Protein AF-A0A9D6G8I3-F1 (afdb_monomer)

Sequence (363 aa):
MGYSLFQSSTLGMMSQAHALNTIGSNIANVSTGGFKRTETRFETVLSNTIRTGAGADAAISYASPESAFGGVRPKDYQIIDQQGIVTATTRDLDLAIVGDGFFQVSPDLQVSGQIFYTRDGSFEINVAGATTTGTDSSGNTFTIQEGYLADKNGFFLLGDAADVNGQFTSTTAAPMRVDQFAFANQFQATTSASVGFNLSSLKQFGNAGDTFALKIVDSNGKQRTVSFTLTKALTANQWRMQVSGDNLTTSSITPGAAFSLSTGTGTGRILVLDPATRKISINNENLQTAPVPGVFQGLKAGDPITITGSAGNDGTYTISAISADFSSITVNAATPLPGGAETITTTATVSSSQSIANPLIFS

pLDDT: mean 71.69, std 17.61, range [24.89, 96.06]

Radius of gyration: 46.01 Å; Cα contacts (8 Å, |Δi|>4): 587; chains: 1; bounding box: 80×46×148 Å

Mean predicted aligned error: 19.08 Å

Solvent-accessible surface area (backbone atoms only — not comparable to full-atom values): 22654 Å² total; per-residue (Å²): 139,69,75,66,67,56,50,36,54,50,33,45,53,53,33,50,53,50,43,51,49,43,51,51,53,44,63,76,38,69,84,46,71,56,64,58,53,58,46,68,43,78,44,79,38,78,34,89,62,81,76,79,76,86,80,75,76,99,80,76,94,79,78,72,84,68,66,45,76,60,29,49,42,65,46,79,43,72,47,77,85,70,82,79,88,86,77,90,75,94,54,91,55,58,52,81,84,89,76,90,82,67,48,44,27,22,80,50,84,79,68,83,70,74,78,43,76,38,58,53,31,62,43,43,78,40,80,56,82,65,76,44,76,44,64,48,98,86,71,50,75,45,83,38,72,38,21,26,37,17,38,90,85,63,28,26,33,44,36,59,65,59,45,100,84,69,44,73,77,60,89,68,68,40,62,38,65,60,42,101,57,65,67,60,88,71,44,66,46,64,85,78,86,87,85,88,83,91,77,71,84,84,66,52,64,86,51,82,55,53,75,46,78,44,80,43,37,35,66,83,54,50,78,42,56,41,35,40,35,41,29,52,38,92,54,86,100,40,70,46,78,45,78,48,54,84,85,72,87,77,83,79,80,77,66,90,74,85,62,57,82,65,82,61,92,78,89,55,67,30,44,37,39,38,53,90,76,37,33,42,31,42,26,42,67,94,42,92,83,52,56,41,67,51,75,52,66,92,69,53,64,70,41,48,39,35,36,42,66,54,97,47,55,58,46,77,42,37,27,60,40,66,45,97,58,21,24,34,39,26,51,44,85,94,58,74,64,74,47,53,76,43,76,51,80,74,62,71,50,80,49,55,87,64,85,61,96,63,80,86,83,72,81

Foldseek 3Di:
DPPQVVQQVVLVVVQVVVQVVLVVVCVVCVVPFQDWRKGKDKDWDWDQPPPPPPDDDDDDPDDDRPGPGNHIDIDIDTDNQDDDDDDDDPDPQADADDGDDWWWWALDQVSPDDIDTTRGRPKDWDQDDDFDWFADPVRDIDTDGWTFIADPVRTFTWDADADPVRHRPDPDTGGHTDDPCPCGLVDDWDPDDDDDDDDDLPDDAPDFWDKDWDWTAHSRRDIWIKIWTWGADPDRPDIDIDIDIPPPPDDDPDDPDAQAPDLPPDWDWKWKQAQVQQKTFIHTPVDPPDGDFPPQPPDAQQWWKAKPDFPQQGDIFGFHHADPRNRITHTDDPDGSGPHIDIDRRDMDMDTPDPPVDDPDHD

Secondary structure (DSSP, 8-state):
--HHHHHHHHHHHHHHHHHHHHHHHHHHTTTSTT---EEEEEEEEEE-------S--S---------EEEEEEEEEEE--S--------S-TTB----SS--EEEESSTT--S--EEE---BEEEEEEEEEEEEE-TTS-EEEEEEEEEEETTSPEEEEPPP-TTS-----S-EE-B-STTTTTT---------------TT--TTSPPEEEEEEEE-TTS-EEEEEEEEEE-SSTT-EEEEEEETT-S------SS------SSSS-EEEEEETTTTEEEEEETTEEEEEPTTTTTT--TT-EEEEES-SS--EEEEEEEE-TTSSEEEE-TTS--TT-SEEE-S--EEEESS--SS-----

Nearest PDB structures (foldseek):
  5jxl-assembly1_A-1  TM=7.564E-01  e=1.225E-04  Campylobacter jejuni subsp. jejuni 81116
  3u0k-assembly1_A  TM=4.837E-01  e=3.347E+00  Entacmaea quadricolor
  8ia0-assembly1_LA  TM=1.973E-01  e=7.719E-01  Thermochaetoides thermophila DSM 1495
  1pfs-assembly1_B  TM=3.108E-01  e=2.575E+00  Pseudomonas phage Pf3

Structure (mmCIF, N/CA/C/O backbone):
data_AF-A0A9D6G8I3-F1
#
_entry.id   AF-A0A9D6G8I3-F1
#
loop_
_atom_site.group_PDB
_atom_site.id
_atom_site.type_symbol
_atom_site.label_atom_id
_atom_site.label_alt_id
_atom_site.label_comp_id
_atom_site.label_asym_id
_atom_site.label_entity_id
_atom_site.label_seq_id
_atom_site.pdbx_PDB_ins_code
_atom_site.Cartn_x
_atom_site.Cartn_y
_atom_site.Cartn_z
_atom_site.occupancy
_atom_site.B_iso_or_equiv
_atom_site.auth_seq_id
_atom_site.auth_comp_id
_atom_site.auth_asym_id
_atom_site.auth_atom_id
_atom_site.pdbx_PDB_model_num
ATOM 1 N N . MET A 1 1 ? 24.627 16.197 -66.642 1.00 49.00 1 MET A N 1
ATOM 2 C CA . MET A 1 1 ? 23.931 14.911 -66.410 1.00 49.00 1 MET A CA 1
ATOM 3 C C . MET A 1 1 ? 24.788 13.846 -65.691 1.00 49.00 1 MET A C 1
ATOM 5 O O . MET A 1 1 ? 24.415 12.687 -65.727 1.00 49.00 1 MET A O 1
ATOM 9 N N . GLY A 1 2 ? 25.905 14.181 -65.014 1.00 52.44 2 GLY A N 1
ATOM 10 C CA . GLY A 1 2 ? 26.774 13.173 -64.359 1.00 52.44 2 GLY A CA 1
ATOM 11 C C . GLY A 1 2 ? 26.656 13.070 -62.829 1.00 52.44 2 GLY A C 1
ATOM 12 O O . GLY A 1 2 ? 26.854 12.000 -62.269 1.00 52.44 2 GLY A O 1
ATOM 13 N N . TYR A 1 3 ? 26.288 14.157 -62.142 1.00 54.31 3 TYR A N 1
ATOM 14 C CA . TYR A 1 3 ? 26.310 14.215 -60.670 1.00 54.31 3 TYR A CA 1
ATOM 15 C C . TYR A 1 3 ? 25.145 13.480 -59.976 1.00 54.31 3 TYR A C 1
ATOM 17 O O . TYR A 1 3 ? 25.270 13.098 -58.819 1.00 54.31 3 TYR A O 1
ATOM 25 N N . SER A 1 4 ? 24.037 13.227 -60.681 1.00 58.38 4 SER A N 1
ATOM 26 C CA . SER A 1 4 ? 22.846 12.567 -60.117 1.00 58.38 4 SER A CA 1
ATOM 27 C C . SER A 1 4 ? 22.970 11.034 -60.027 1.00 58.38 4 SER A C 1
ATOM 29 O O . SER A 1 4 ? 22.401 10.437 -59.116 1.00 58.38 4 SER A O 1
ATOM 31 N N . LEU A 1 5 ? 23.755 10.386 -60.902 1.00 65.31 5 LEU A N 1
ATOM 32 C CA . LEU A 1 5 ? 23.894 8.917 -60.931 1.00 65.31 5 LEU A CA 1
ATOM 33 C C . LEU A 1 5 ? 24.673 8.376 -59.722 1.00 65.31 5 LEU A C 1
ATOM 35 O O . LEU A 1 5 ? 24.306 7.357 -59.133 1.00 65.31 5 LEU A O 1
ATOM 39 N N . PHE A 1 6 ? 25.728 9.085 -59.312 1.00 76.38 6 PHE A N 1
ATOM 40 C CA . PHE A 1 6 ? 26.506 8.706 -58.132 1.00 76.38 6 PHE A CA 1
ATOM 41 C C . PHE A 1 6 ? 25.742 8.966 -56.833 1.00 76.38 6 PHE A C 1
ATOM 43 O O . PHE A 1 6 ? 25.895 8.197 -55.891 1.00 76.38 6 PHE A O 1
ATOM 50 N N . GLN A 1 7 ? 24.871 9.980 -56.800 1.00 76.19 7 GLN A N 1
ATOM 51 C CA . GLN A 1 7 ? 24.093 10.344 -55.616 1.00 76.19 7 GLN A CA 1
ATOM 52 C C . GLN A 1 7 ? 23.157 9.217 -55.156 1.00 76.19 7 GLN A C 1
ATOM 54 O O . GLN A 1 7 ? 23.080 8.928 -53.968 1.00 76.19 7 GLN A O 1
ATOM 59 N N . SER A 1 8 ? 22.479 8.531 -56.079 1.00 78.19 8 SER A N 1
ATOM 60 C CA . SER A 1 8 ? 21.608 7.408 -55.701 1.00 78.19 8 SER A CA 1
ATOM 61 C C . SER A 1 8 ? 22.405 6.228 -55.134 1.00 78.19 8 SER A C 1
ATOM 63 O O . SER A 1 8 ? 21.970 5.586 -54.178 1.00 78.19 8 SER A O 1
ATOM 65 N N . SER A 1 9 ? 23.583 5.950 -55.701 1.00 83.19 9 SER A N 1
ATOM 66 C CA . SER A 1 9 ? 24.446 4.848 -55.256 1.00 83.19 9 SER A CA 1
ATOM 67 C C . SER A 1 9 ? 25.080 5.135 -53.891 1.00 83.19 9 SER A C 1
ATOM 69 O O . SER A 1 9 ? 25.133 4.249 -53.037 1.00 83.19 9 SER A O 1
ATOM 71 N N . THR A 1 10 ? 25.515 6.377 -53.648 1.00 85.31 10 THR A N 1
ATOM 72 C CA . THR A 1 10 ? 26.057 6.791 -52.345 1.00 85.31 10 THR A CA 1
ATOM 73 C C . THR A 1 10 ? 24.979 6.797 -51.265 1.00 85.31 10 THR A C 1
ATOM 75 O O . THR A 1 10 ? 25.220 6.262 -50.186 1.00 85.31 10 THR A O 1
ATOM 78 N N . LEU A 1 11 ? 23.771 7.299 -51.554 1.00 85.19 11 LEU A N 1
ATOM 79 C CA . LEU A 1 11 ? 22.632 7.227 -50.628 1.00 85.19 11 LEU A CA 1
ATOM 80 C C . LEU A 1 11 ? 22.258 5.776 -50.293 1.00 85.19 11 LEU A C 1
ATOM 82 O O . LEU A 1 11 ? 22.016 5.461 -49.129 1.00 85.19 11 LEU A O 1
ATOM 86 N N . GLY A 1 12 ? 22.294 4.875 -51.281 1.00 87.50 12 GLY A N 1
ATOM 87 C CA . GLY A 1 12 ? 22.128 3.435 -51.071 1.00 87.50 12 GLY A CA 1
ATOM 88 C C . GLY A 1 12 ? 23.151 2.866 -50.088 1.00 87.50 12 GLY A C 1
ATOM 89 O O . GLY A 1 12 ? 22.770 2.261 -49.087 1.00 87.50 12 GLY A O 1
ATOM 90 N N . MET A 1 13 ? 24.441 3.124 -50.314 1.00 90.81 13 MET A N 1
ATOM 91 C CA . MET A 1 13 ? 25.515 2.671 -49.424 1.00 90.81 13 MET A CA 1
ATOM 92 C C . MET A 1 13 ? 25.371 3.231 -48.001 1.00 90.81 13 MET A C 1
ATOM 94 O O . MET A 1 13 ? 25.459 2.476 -47.035 1.00 90.81 13 MET A O 1
ATOM 98 N N . MET A 1 14 ? 25.099 4.532 -47.861 1.00 89.38 14 MET A N 1
ATOM 99 C CA . MET A 1 14 ? 24.905 5.169 -46.553 1.00 89.38 14 MET A CA 1
ATOM 100 C C . MET A 1 14 ? 23.690 4.593 -45.818 1.00 89.38 14 MET A C 1
ATOM 102 O O . MET A 1 14 ? 23.754 4.360 -44.613 1.00 89.38 14 MET A O 1
ATOM 106 N N . SER A 1 15 ? 22.603 4.302 -46.539 1.00 90.25 15 SER A N 1
ATOM 107 C CA . SER A 1 15 ? 21.413 3.679 -45.957 1.00 90.25 15 SER A CA 1
ATOM 108 C C . SER A 1 15 ? 21.685 2.257 -45.449 1.00 90.25 15 SER A C 1
ATOM 110 O O . SER A 1 15 ? 21.216 1.891 -44.373 1.00 90.25 15 SER A O 1
ATOM 112 N N . GLN A 1 16 ? 22.504 1.478 -46.162 1.00 92.94 16 GLN A N 1
ATOM 113 C CA . GLN A 1 16 ? 22.909 0.140 -45.725 1.00 92.94 16 GLN A CA 1
ATOM 114 C C . GLN A 1 16 ? 23.851 0.194 -44.519 1.00 92.94 16 GLN A C 1
ATOM 116 O O . GLN A 1 16 ? 23.673 -0.566 -43.571 1.00 92.94 16 GLN A O 1
ATOM 121 N N . ALA A 1 17 ? 24.805 1.130 -44.503 1.00 93.69 17 ALA A N 1
ATOM 122 C CA . ALA A 1 17 ? 25.661 1.356 -43.339 1.00 93.69 17 ALA A CA 1
ATOM 123 C C . ALA A 1 17 ? 24.839 1.730 -42.092 1.00 93.69 17 ALA A C 1
ATOM 125 O O . ALA A 1 17 ? 25.108 1.232 -41.000 1.00 93.69 17 ALA A O 1
ATOM 126 N N . HIS A 1 18 ? 23.792 2.543 -42.264 1.00 93.31 18 HIS A N 1
ATOM 127 C CA . HIS A 1 18 ? 22.853 2.874 -41.195 1.00 93.31 18 HIS A CA 1
ATOM 128 C C . HIS A 1 18 ? 22.111 1.635 -40.677 1.00 93.31 18 HIS A C 1
ATOM 130 O O . HIS A 1 18 ? 22.065 1.407 -39.472 1.00 93.31 18 HIS A O 1
ATOM 136 N N . ALA A 1 19 ? 21.577 0.799 -41.571 1.00 93.94 19 ALA A N 1
ATOM 137 C CA . ALA A 1 19 ? 20.900 -0.434 -41.175 1.00 93.94 19 ALA A CA 1
ATOM 138 C C . ALA A 1 19 ? 21.838 -1.405 -40.432 1.00 93.94 19 ALA A C 1
ATOM 140 O O . ALA A 1 19 ? 21.438 -2.004 -39.434 1.00 93.94 19 ALA A O 1
ATOM 141 N N . LEU A 1 20 ? 23.101 -1.520 -40.862 1.00 95.56 20 LEU A N 1
ATOM 142 C CA . LEU A 1 20 ? 24.119 -2.301 -40.151 1.00 95.56 20 LEU A CA 1
ATOM 143 C C . LEU A 1 20 ? 24.401 -1.745 -38.752 1.00 95.56 20 LEU A C 1
ATOM 145 O O . LEU A 1 20 ? 24.531 -2.524 -37.810 1.00 95.56 20 LEU A O 1
ATOM 149 N N . ASN A 1 21 ? 24.445 -0.420 -38.592 1.00 94.69 21 ASN A N 1
ATOM 150 C CA . ASN A 1 21 ? 24.591 0.207 -37.280 1.00 94.69 21 ASN A CA 1
ATOM 151 C C . ASN A 1 21 ? 23.401 -0.117 -36.360 1.00 94.69 21 ASN A C 1
ATOM 153 O O . ASN A 1 21 ? 23.597 -0.490 -35.205 1.00 94.69 21 ASN A O 1
ATOM 157 N N . THR A 1 22 ? 22.172 -0.069 -36.882 1.00 93.88 22 THR A N 1
ATOM 158 C CA . THR A 1 22 ? 20.965 -0.454 -36.135 1.00 93.88 22 THR A CA 1
ATOM 159 C C . THR A 1 22 ? 21.003 -1.925 -35.715 1.00 93.88 22 THR A C 1
ATOM 161 O O . THR A 1 22 ? 20.691 -2.255 -34.571 1.00 93.88 22 THR A O 1
ATOM 164 N N . ILE A 1 23 ? 21.447 -2.827 -36.598 1.00 94.38 23 ILE A N 1
ATOM 165 C CA . ILE A 1 23 ? 21.656 -4.244 -36.261 1.00 94.38 23 ILE A CA 1
ATOM 166 C C . ILE A 1 23 ? 22.716 -4.387 -35.161 1.00 94.38 23 ILE A C 1
ATOM 168 O O . ILE A 1 23 ? 22.478 -5.095 -34.184 1.00 94.38 23 ILE A O 1
ATOM 172 N N . GLY A 1 24 ? 23.846 -3.687 -35.281 1.00 96.06 24 GLY A N 1
ATOM 173 C CA . GLY A 1 24 ? 24.900 -3.675 -34.266 1.00 96.06 24 GLY A CA 1
ATOM 174 C C . GLY A 1 24 ? 24.393 -3.203 -32.902 1.00 96.06 24 GLY A C 1
ATOM 175 O O . GLY A 1 24 ? 24.660 -3.850 -31.893 1.00 96.06 24 GLY A O 1
ATOM 176 N N . SER A 1 25 ? 23.586 -2.139 -32.875 1.00 95.12 25 SER A N 1
ATOM 177 C CA . SER A 1 25 ? 22.955 -1.622 -31.655 1.00 95.12 25 SER A CA 1
ATOM 178 C C . SER A 1 25 ? 21.996 -2.634 -31.017 1.00 95.12 25 SER A C 1
ATOM 180 O O . SER A 1 25 ? 22.032 -2.833 -29.802 1.00 95.12 25 SER A O 1
ATOM 182 N N . ASN A 1 26 ? 21.190 -3.336 -31.821 1.00 94.25 26 ASN A N 1
ATOM 183 C CA . ASN A 1 26 ? 20.303 -4.388 -31.320 1.00 94.25 26 ASN A CA 1
ATOM 184 C C . ASN A 1 26 ? 21.081 -5.569 -30.722 1.00 94.25 26 ASN A C 1
ATOM 186 O O . ASN A 1 26 ? 20.692 -6.089 -29.681 1.00 94.25 26 ASN A O 1
ATOM 190 N N . ILE A 1 27 ? 22.174 -5.990 -31.368 1.00 94.69 27 ILE A N 1
ATOM 191 C CA . ILE A 1 27 ? 23.022 -7.085 -30.873 1.00 94.69 27 ILE A CA 1
ATOM 192 C C . ILE A 1 27 ? 23.705 -6.676 -29.565 1.00 94.69 27 ILE A C 1
ATOM 194 O O . ILE A 1 27 ? 23.723 -7.459 -28.620 1.00 94.69 27 ILE A O 1
ATOM 198 N N . ALA A 1 28 ? 24.218 -5.447 -29.483 1.00 95.69 28 ALA A N 1
ATOM 199 C CA . ALA A 1 28 ? 24.872 -4.938 -28.279 1.00 95.69 28 ALA A CA 1
ATOM 200 C C . ALA A 1 28 ? 23.927 -4.870 -27.065 1.00 95.69 28 ALA A C 1
ATOM 202 O O . ALA A 1 28 ? 24.381 -5.023 -25.936 1.00 95.69 28 ALA A O 1
ATOM 203 N N . ASN A 1 29 ? 22.623 -4.675 -27.291 1.00 91.88 29 ASN A N 1
ATOM 204 C CA . ASN A 1 29 ? 21.611 -4.548 -26.238 1.00 91.88 29 ASN A CA 1
ATOM 205 C C . ASN A 1 29 ? 20.730 -5.795 -26.066 1.00 91.88 29 ASN A C 1
ATOM 207 O O . ASN A 1 29 ? 19.702 -5.730 -25.397 1.00 91.88 29 ASN A O 1
ATOM 211 N N . VAL A 1 30 ? 21.117 -6.941 -26.638 1.00 91.25 30 VAL A N 1
ATOM 212 C CA . VAL A 1 30 ? 20.320 -8.180 -26.577 1.00 91.25 30 VAL A CA 1
ATOM 213 C C . VAL A 1 30 ? 20.095 -8.682 -25.145 1.00 91.25 30 VAL A C 1
ATOM 215 O O . VAL A 1 30 ? 19.082 -9.318 -24.868 1.00 91.25 30 VAL A O 1
ATOM 218 N N . SER A 1 31 ? 21.025 -8.390 -24.232 1.00 88.81 31 SER A N 1
ATOM 219 C CA . SER A 1 31 ? 20.950 -8.757 -22.814 1.00 88.81 31 SER A CA 1
ATOM 220 C C . SER A 1 31 ? 20.441 -7.628 -21.914 1.00 88.81 31 SER A C 1
ATOM 222 O O . SER A 1 31 ? 20.351 -7.819 -20.704 1.00 88.81 31 SER A O 1
ATOM 224 N N . THR A 1 32 ? 20.150 -6.447 -22.464 1.00 89.69 32 THR A N 1
ATOM 225 C CA . THR A 1 32 ? 19.682 -5.299 -21.680 1.00 89.69 32 THR A CA 1
ATOM 226 C C . THR A 1 32 ? 18.201 -5.473 -21.356 1.00 89.69 32 THR A C 1
ATOM 228 O O . THR A 1 32 ? 17.361 -5.540 -22.257 1.00 89.69 32 THR A O 1
ATOM 231 N N . GLY A 1 33 ? 17.873 -5.52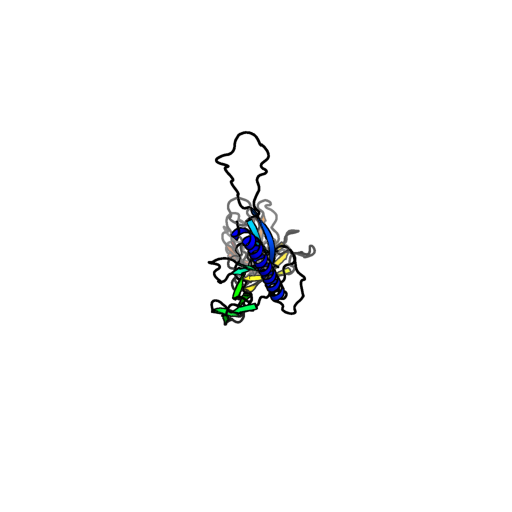5 -20.063 1.00 88.94 33 GLY A N 1
ATOM 232 C CA . GLY A 1 33 ? 16.496 -5.599 -19.578 1.00 88.94 33 GLY A CA 1
ATOM 233 C C . GLY A 1 33 ? 15.635 -4.465 -20.137 1.00 88.94 33 GLY A C 1
ATOM 234 O O . GLY A 1 33 ? 16.059 -3.315 -20.209 1.00 88.94 33 GLY A O 1
ATOM 235 N N . GLY A 1 34 ? 14.430 -4.795 -20.605 1.00 88.94 34 GLY A N 1
ATOM 236 C CA . GLY A 1 34 ? 13.488 -3.802 -21.127 1.00 88.94 34 GLY A CA 1
ATOM 237 C C . GLY A 1 34 ? 13.853 -3.170 -22.480 1.00 88.94 34 GLY A C 1
ATOM 238 O O . GLY A 1 34 ? 13.102 -2.309 -22.943 1.00 88.94 34 GLY A O 1
ATOM 239 N N . PHE A 1 35 ? 14.942 -3.585 -23.144 1.00 92.19 35 PHE A N 1
ATOM 240 C CA . PHE A 1 35 ? 15.312 -3.053 -24.459 1.00 92.19 35 PHE A CA 1
ATOM 241 C C . PHE A 1 35 ? 14.264 -3.390 -25.530 1.00 92.19 35 PHE A C 1
ATOM 243 O O . PHE A 1 35 ? 13.763 -4.513 -25.619 1.00 92.19 35 PHE A O 1
ATOM 250 N N . LYS A 1 36 ? 13.947 -2.404 -26.376 1.00 92.69 36 LYS A N 1
ATOM 251 C CA . LYS A 1 36 ? 13.018 -2.543 -27.501 1.00 92.69 36 LYS A CA 1
ATOM 252 C C . LYS A 1 36 ? 13.788 -2.451 -28.811 1.00 92.69 36 LYS A C 1
ATOM 254 O O . LYS A 1 36 ? 14.483 -1.470 -29.061 1.00 92.69 36 LYS A O 1
ATOM 259 N N . ARG A 1 37 ? 13.673 -3.501 -29.630 1.00 92.50 37 ARG A N 1
ATOM 260 C CA . ARG A 1 37 ? 14.411 -3.638 -30.890 1.00 92.50 37 ARG A CA 1
ATOM 261 C C . ARG A 1 37 ? 14.044 -2.509 -31.851 1.00 92.50 37 ARG A C 1
ATOM 263 O O . ARG A 1 37 ? 12.864 -2.230 -32.063 1.00 92.50 37 ARG A O 1
ATOM 270 N N . THR A 1 38 ? 15.056 -1.944 -32.498 1.00 94.50 38 THR A N 1
ATOM 271 C CA . THR A 1 38 ? 14.881 -0.980 -33.586 1.00 94.50 38 THR A CA 1
ATOM 272 C C . THR A 1 38 ? 15.016 -1.682 -34.936 1.00 94.50 38 THR A C 1
ATOM 274 O O . THR A 1 38 ? 15.932 -2.475 -35.154 1.00 94.50 38 THR A O 1
ATOM 277 N N . GLU A 1 39 ? 14.115 -1.400 -35.867 1.00 93.38 39 GLU A N 1
ATOM 278 C CA . GLU A 1 39 ? 14.164 -1.864 -37.251 1.00 93.38 39 GLU A CA 1
ATOM 279 C C . GLU A 1 39 ? 14.330 -0.664 -38.189 1.00 93.38 39 GLU A C 1
ATOM 281 O O . GLU A 1 39 ? 13.539 0.278 -38.149 1.00 93.38 39 GLU A O 1
ATOM 286 N N . THR A 1 40 ? 15.338 -0.703 -39.061 1.00 93.12 40 THR A N 1
ATOM 287 C CA . THR A 1 40 ? 15.489 0.291 -40.129 1.00 93.12 40 THR A CA 1
ATOM 288 C C . THR A 1 40 ? 14.673 -0.140 -41.343 1.00 93.12 40 THR A C 1
ATOM 290 O O . THR A 1 40 ? 14.888 -1.217 -41.898 1.00 93.12 40 THR A O 1
ATOM 293 N N . ARG A 1 41 ? 13.761 0.723 -41.786 1.00 92.94 41 ARG A N 1
ATOM 294 C CA . ARG A 1 41 ? 13.005 0.588 -43.034 1.00 92.94 41 ARG A CA 1
ATOM 295 C C . ARG A 1 41 ? 13.493 1.612 -44.044 1.00 92.94 41 ARG A C 1
ATOM 297 O O . ARG A 1 41 ? 14.014 2.662 -43.680 1.00 92.94 41 ARG A O 1
ATOM 304 N N . PHE A 1 42 ? 13.318 1.311 -45.320 1.00 90.50 42 PHE A N 1
ATOM 305 C CA . PHE A 1 42 ? 13.784 2.170 -46.400 1.00 90.50 42 PHE A CA 1
ATOM 306 C C . PHE A 1 42 ? 12.599 2.836 -47.088 1.00 90.50 42 PHE A C 1
ATOM 308 O O . PHE A 1 42 ? 11.664 2.163 -47.515 1.00 90.50 42 PHE A O 1
ATOM 315 N N . GLU A 1 43 ? 12.653 4.158 -47.209 1.00 87.38 43 GLU A N 1
ATOM 316 C CA . GLU A 1 43 ? 11.686 4.951 -47.964 1.00 87.38 43 GLU A CA 1
ATOM 317 C C . GLU A 1 43 ? 12.346 5.473 -49.247 1.00 87.38 43 GLU A C 1
ATOM 319 O O . GLU A 1 43 ? 13.494 5.930 -49.239 1.00 87.38 43 GLU A O 1
ATOM 324 N N . THR A 1 44 ? 11.625 5.418 -50.366 1.00 83.81 44 THR A N 1
ATOM 325 C CA . THR A 1 44 ? 12.074 6.017 -51.628 1.00 83.81 44 THR A CA 1
ATOM 326 C C . THR A 1 44 ? 11.826 7.520 -51.602 1.00 83.81 44 THR A C 1
ATOM 328 O O . THR A 1 44 ? 10.730 7.975 -51.278 1.00 83.81 44 THR A O 1
ATOM 331 N N . VAL A 1 45 ? 12.832 8.303 -51.983 1.00 79.38 45 VAL A N 1
ATOM 332 C CA . VAL A 1 45 ? 12.691 9.750 -52.160 1.00 79.38 45 VAL A CA 1
ATOM 333 C C . VAL A 1 45 ? 12.319 10.016 -53.616 1.00 79.38 45 VAL A C 1
ATOM 335 O O . VAL A 1 45 ? 13.037 9.606 -54.525 1.00 79.38 45 VAL A O 1
ATOM 338 N N . LEU A 1 46 ? 11.200 10.699 -53.857 1.00 72.88 46 LEU A N 1
ATOM 339 C CA . LEU A 1 46 ? 10.802 11.136 -55.197 1.00 72.88 46 LEU A CA 1
ATOM 340 C C . LEU A 1 46 ? 11.362 12.538 -55.458 1.00 72.88 46 LEU A C 1
ATOM 342 O O . LEU A 1 46 ? 11.166 13.443 -54.649 1.00 72.88 46 LEU A O 1
ATOM 346 N N . SER A 1 47 ? 12.061 12.719 -56.580 1.00 60.66 47 SER A N 1
ATOM 347 C CA . SER A 1 47 ? 12.516 14.036 -57.023 1.00 60.66 47 SER A CA 1
ATOM 348 C C . SER A 1 47 ? 11.490 14.618 -57.990 1.00 60.66 47 SER A C 1
ATOM 350 O O . SER A 1 47 ? 11.206 14.030 -59.036 1.00 60.66 47 SER A O 1
ATOM 352 N N . ASN A 1 48 ? 10.911 15.771 -57.648 1.00 56.34 48 ASN A N 1
ATOM 353 C CA . ASN A 1 48 ? 9.919 16.428 -58.492 1.00 56.34 48 ASN A CA 1
ATOM 354 C C . ASN A 1 48 ? 10.606 17.009 -59.736 1.00 56.34 48 ASN A C 1
ATOM 356 O O . ASN A 1 48 ? 11.188 18.092 -59.700 1.00 56.34 48 ASN A O 1
ATOM 360 N N . THR A 1 49 ? 10.565 16.279 -60.844 1.00 53.84 49 THR A N 1
ATOM 361 C CA . THR A 1 49 ? 11.102 16.740 -62.125 1.00 53.84 49 THR A CA 1
ATOM 362 C C . THR A 1 49 ? 9.990 17.474 -62.873 1.00 53.84 49 THR A C 1
ATOM 364 O O . THR A 1 49 ? 9.300 16.915 -63.718 1.00 53.84 49 THR A O 1
ATOM 367 N N . ILE A 1 50 ? 9.788 18.758 -62.553 1.00 43.47 50 ILE A N 1
ATOM 368 C CA . ILE A 1 50 ? 8.958 19.643 -63.381 1.00 43.47 50 ILE A CA 1
ATOM 369 C C . ILE A 1 50 ? 9.759 19.957 -64.647 1.00 43.47 50 ILE A C 1
ATOM 371 O O . ILE A 1 50 ? 10.568 20.882 -64.674 1.00 43.47 50 ILE A O 1
ATOM 375 N N . ARG A 1 51 ? 9.536 19.198 -65.723 1.00 48.28 51 ARG A N 1
ATOM 376 C CA . ARG A 1 51 ? 9.772 19.720 -67.073 1.00 48.28 51 ARG A CA 1
ATOM 377 C C . ARG A 1 51 ? 8.549 20.544 -67.467 1.00 48.28 51 ARG A C 1
ATOM 379 O O . ARG A 1 51 ? 7.645 20.031 -68.117 1.00 48.28 51 ARG A O 1
ATOM 386 N N . THR A 1 52 ? 8.509 21.827 -67.117 1.00 44.66 52 THR A N 1
ATOM 387 C CA . THR A 1 52 ? 7.749 22.780 -67.933 1.00 44.66 52 THR A CA 1
ATOM 388 C C . THR A 1 52 ? 8.539 22.950 -69.224 1.00 44.66 52 THR A C 1
ATOM 390 O O . THR A 1 52 ? 9.537 23.664 -69.282 1.00 44.66 52 THR A O 1
ATOM 393 N N . GLY A 1 53 ? 8.155 22.195 -70.254 1.00 41.06 53 GLY A N 1
ATOM 394 C CA . GLY A 1 53 ? 8.697 22.358 -71.596 1.00 41.06 53 GLY A CA 1
ATOM 395 C C . GLY A 1 53 ? 8.333 23.738 -72.132 1.00 41.06 53 GLY A C 1
ATOM 396 O O . GLY A 1 53 ? 7.264 23.916 -72.704 1.00 41.06 53 GLY A O 1
ATOM 397 N N . ALA A 1 54 ? 9.209 24.723 -71.954 1.00 48.44 54 ALA A N 1
ATOM 398 C CA . ALA A 1 54 ? 9.163 25.937 -72.752 1.00 48.44 54 ALA A CA 1
ATOM 399 C C . ALA A 1 54 ? 9.774 25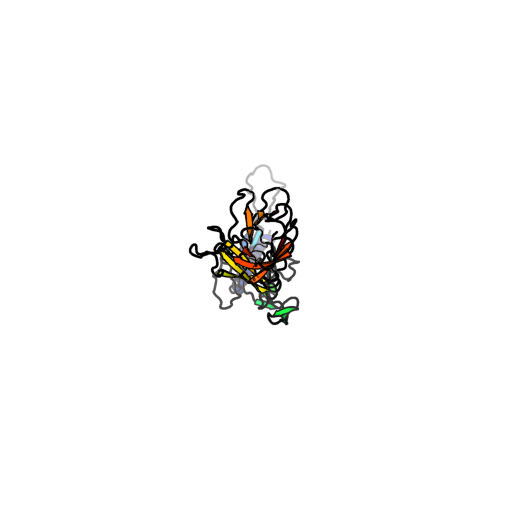.614 -74.123 1.00 48.44 54 ALA A C 1
ATOM 401 O O . ALA A 1 54 ? 10.988 25.675 -74.301 1.00 48.44 54 ALA A O 1
ATOM 402 N N . GLY A 1 55 ? 8.913 25.227 -75.067 1.00 53.34 55 GLY A N 1
ATOM 403 C CA . GLY A 1 55 ? 9.241 25.145 -76.489 1.00 53.34 55 GLY A CA 1
ATOM 404 C C . GLY A 1 55 ? 9.296 23.731 -77.058 1.00 53.34 55 GLY A C 1
ATOM 405 O O . GLY A 1 55 ? 10.377 23.209 -77.304 1.00 53.34 55 GLY A O 1
ATOM 406 N N . ALA A 1 56 ? 8.136 23.137 -77.331 1.00 41.59 56 ALA A N 1
ATOM 407 C CA . ALA A 1 56 ? 7.953 22.306 -78.517 1.00 41.59 56 ALA A CA 1
ATOM 408 C C . ALA A 1 56 ? 6.461 22.199 -78.844 1.00 41.59 56 ALA A C 1
ATOM 410 O O . ALA A 1 56 ? 5.615 22.096 -77.960 1.00 41.59 56 ALA A O 1
ATOM 411 N N . ASP A 1 57 ? 6.210 22.282 -80.137 1.00 43.25 57 ASP A N 1
ATOM 412 C CA . ASP A 1 57 ? 4.950 22.367 -80.852 1.00 43.25 57 ASP A CA 1
ATOM 413 C C . ASP A 1 57 ? 3.879 21.349 -80.425 1.00 43.25 57 ASP A C 1
ATOM 415 O O . ASP A 1 57 ? 4.163 20.235 -79.972 1.00 43.25 57 ASP A O 1
ATOM 419 N N . ALA A 1 58 ? 2.623 21.745 -80.608 1.00 48.41 58 ALA A N 1
ATOM 420 C CA . ALA A 1 58 ? 1.431 20.988 -80.264 1.00 48.41 58 ALA A CA 1
ATOM 421 C C . ALA A 1 58 ? 1.246 19.778 -81.194 1.00 48.41 58 ALA A C 1
ATOM 423 O O . ALA A 1 58 ? 0.424 19.823 -82.103 1.00 48.41 58 ALA A O 1
ATOM 424 N N . ALA A 1 59 ? 1.996 18.687 -80.994 1.00 47.75 59 ALA A N 1
ATOM 425 C CA . ALA A 1 59 ? 1.761 17.469 -81.775 1.00 47.75 59 ALA A CA 1
ATOM 426 C C . ALA A 1 59 ? 2.254 16.139 -81.186 1.00 47.75 59 ALA A C 1
ATOM 428 O O . ALA A 1 59 ? 2.245 15.171 -81.928 1.00 47.75 59 ALA A O 1
ATOM 429 N N . ILE A 1 60 ? 2.675 15.998 -79.921 1.00 41.56 60 ILE A N 1
ATOM 430 C CA . ILE A 1 60 ? 2.940 14.650 -79.361 1.00 41.56 60 ILE A CA 1
ATOM 431 C C . ILE A 1 60 ? 2.585 14.607 -77.868 1.00 41.56 60 ILE A C 1
ATOM 433 O O . ILE A 1 60 ? 3.407 14.839 -76.985 1.00 41.56 60 ILE A O 1
ATOM 437 N N . SER A 1 61 ? 1.316 14.310 -77.595 1.00 47.97 61 SER A N 1
ATOM 438 C CA . SER A 1 61 ? 0.836 13.855 -76.290 1.00 47.97 61 SER A CA 1
ATOM 439 C C . SER A 1 61 ? 1.351 12.437 -76.062 1.00 47.97 61 SER A C 1
ATOM 441 O O . SER A 1 61 ? 0.888 11.560 -76.769 1.00 47.97 61 SER A O 1
ATOM 443 N N . TYR A 1 62 ? 2.339 12.249 -75.177 1.00 43.47 62 TYR A N 1
ATOM 444 C CA . TYR A 1 62 ? 2.601 11.079 -74.306 1.00 43.47 62 TYR A CA 1
ATOM 445 C C . TYR A 1 62 ? 3.951 11.299 -73.594 1.00 43.47 62 TYR A C 1
ATOM 447 O O . TYR A 1 62 ? 4.914 10.566 -73.796 1.00 43.47 62 TYR A O 1
ATOM 455 N N . ALA A 1 63 ? 4.051 12.340 -72.767 1.00 42.56 63 ALA A N 1
ATOM 456 C CA . ALA A 1 63 ? 5.143 12.440 -71.804 1.00 42.56 63 ALA A CA 1
ATOM 457 C C . ALA A 1 63 ? 4.610 11.937 -70.461 1.00 42.56 63 ALA A C 1
ATOM 459 O O . ALA A 1 63 ? 3.948 12.672 -69.729 1.00 42.56 63 ALA A O 1
ATOM 460 N N . SER A 1 64 ? 4.844 10.657 -70.162 1.00 45.69 64 SER A N 1
ATOM 461 C CA . SER A 1 64 ? 4.735 10.144 -68.796 1.00 45.69 64 SER A CA 1
ATOM 462 C C . SER A 1 64 ? 5.514 11.086 -67.869 1.00 45.69 64 SER A C 1
ATOM 464 O O . SER A 1 64 ? 6.612 11.497 -68.253 1.00 45.69 64 SER A O 1
ATOM 466 N N . PRO A 1 65 ? 4.999 11.460 -66.683 1.00 45.16 65 PRO A N 1
ATOM 467 C CA . PRO A 1 65 ? 5.794 12.216 -65.728 1.00 45.16 65 PRO A CA 1
ATOM 468 C C . PRO A 1 65 ? 6.967 11.325 -65.322 1.00 45.16 65 PRO A C 1
ATOM 470 O O . PRO A 1 65 ? 6.815 10.387 -64.538 1.00 45.16 65 PRO A O 1
ATOM 473 N N . GLU A 1 66 ? 8.122 11.570 -65.933 1.00 47.84 66 GLU A N 1
ATOM 474 C CA . GLU A 1 66 ? 9.378 10.883 -65.673 1.00 47.84 66 GLU A CA 1
ATOM 475 C C . GLU A 1 66 ? 9.822 11.298 -64.268 1.00 47.84 66 GLU A C 1
ATOM 477 O O . GLU A 1 66 ? 10.581 12.240 -64.079 1.00 47.84 66 GLU A O 1
ATOM 482 N N . SER A 1 67 ? 9.227 10.665 -63.257 1.00 49.72 67 SER A N 1
ATOM 483 C CA . SER A 1 67 ? 9.530 10.913 -61.854 1.00 49.72 67 SER A CA 1
ATOM 484 C C . SER A 1 67 ? 10.928 10.373 -61.607 1.00 49.72 67 SER A C 1
ATOM 486 O O . SER A 1 67 ? 11.113 9.168 -61.443 1.00 49.72 67 SER 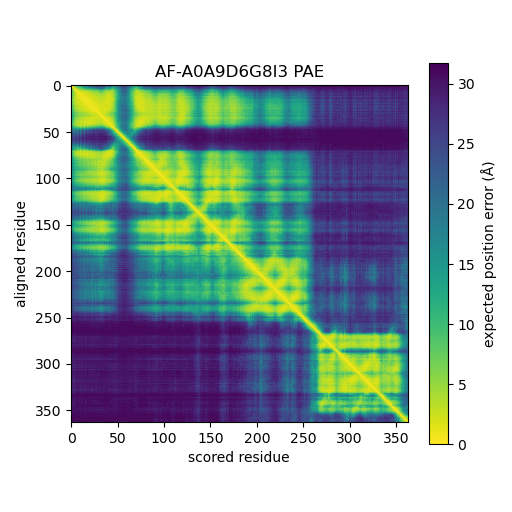A O 1
ATOM 488 N N . ALA A 1 68 ? 11.934 11.245 -61.633 1.00 54.88 68 ALA A N 1
ATOM 489 C CA . ALA A 1 68 ? 13.285 10.841 -61.286 1.00 54.88 68 ALA A CA 1
ATOM 490 C C . ALA A 1 68 ? 13.296 10.335 -59.831 1.00 54.88 68 ALA A C 1
ATOM 492 O O . ALA A 1 68 ? 13.008 11.080 -58.889 1.00 54.88 68 ALA A O 1
ATOM 493 N N . PHE A 1 69 ? 13.614 9.053 -59.636 1.00 59.50 69 PHE A N 1
ATOM 494 C CA . PHE A 1 69 ? 13.843 8.490 -58.308 1.00 59.50 69 PHE A CA 1
ATOM 495 C C . PHE A 1 69 ? 15.043 9.217 -57.681 1.00 59.50 69 PHE A C 1
ATOM 497 O O . PHE A 1 69 ? 16.167 9.129 -58.168 1.00 59.50 69 PHE A O 1
ATOM 504 N N . GLY A 1 70 ? 14.788 9.990 -56.625 1.00 66.56 70 GLY A N 1
ATOM 505 C CA . GLY A 1 70 ? 15.756 10.860 -55.952 1.00 66.56 70 GLY A CA 1
ATOM 506 C C . GLY A 1 70 ? 16.648 10.145 -54.934 1.00 66.56 70 GLY A C 1
ATOM 507 O O . GLY A 1 70 ? 17.462 10.797 -54.285 1.00 66.56 70 GLY A O 1
ATOM 508 N N . GLY A 1 71 ? 16.503 8.824 -54.785 1.00 77.00 71 GLY A N 1
ATOM 509 C CA . GLY A 1 71 ? 17.323 7.981 -53.914 1.00 77.00 71 GLY A CA 1
ATOM 510 C C . GLY A 1 71 ? 16.520 7.234 -52.848 1.00 77.00 71 GLY A C 1
ATOM 511 O O . GLY A 1 71 ? 15.300 7.080 -52.946 1.00 77.00 71 GLY A O 1
ATOM 512 N N . VAL A 1 72 ? 17.226 6.759 -51.820 1.00 84.25 72 VAL A N 1
ATOM 513 C CA . VAL A 1 72 ? 16.679 6.005 -50.684 1.00 84.25 72 VAL A CA 1
ATOM 514 C C . VAL A 1 72 ? 17.040 6.697 -49.374 1.00 84.25 72 VAL A C 1
ATOM 516 O O . VAL A 1 72 ? 18.136 7.241 -49.235 1.00 84.25 72 VAL A O 1
ATOM 519 N N . ARG A 1 73 ? 16.124 6.674 -48.406 1.00 85.81 73 ARG A N 1
ATOM 520 C CA . ARG A 1 73 ? 16.340 7.201 -47.059 1.00 85.81 73 ARG A CA 1
ATOM 521 C C . ARG A 1 73 ? 16.005 6.128 -46.016 1.00 85.81 73 ARG A C 1
ATOM 523 O O . ARG A 1 73 ? 14.896 5.594 -46.062 1.00 85.81 73 ARG A O 1
ATOM 530 N N . PRO A 1 74 ? 16.926 5.798 -45.092 1.00 90.12 74 PRO A N 1
ATOM 531 C CA . PRO A 1 74 ? 16.615 4.924 -43.968 1.00 90.12 74 PRO A CA 1
ATOM 532 C C . PRO A 1 74 ? 15.735 5.662 -42.952 1.00 90.12 74 PRO A C 1
ATOM 534 O O . PRO A 1 74 ? 15.879 6.870 -42.749 1.00 90.12 74 PRO A O 1
ATOM 537 N N . LYS A 1 75 ? 14.831 4.931 -42.309 1.00 91.56 75 LYS A N 1
ATOM 538 C CA . LYS A 1 75 ? 13.983 5.405 -41.220 1.00 91.56 75 LYS A CA 1
ATOM 539 C C . LYS A 1 75 ? 13.848 4.315 -40.175 1.00 91.56 75 LYS A C 1
ATOM 541 O O . LYS A 1 75 ? 13.468 3.191 -40.495 1.00 91.56 75 LYS A O 1
ATOM 546 N N . ASP A 1 76 ? 14.138 4.667 -38.936 1.00 92.75 76 ASP A N 1
ATOM 547 C CA . ASP A 1 76 ? 14.093 3.731 -37.825 1.00 92.75 76 ASP A CA 1
ATOM 548 C C . ASP A 1 76 ? 12.712 3.679 -37.183 1.00 92.75 76 ASP A C 1
ATOM 550 O O . ASP A 1 76 ? 12.045 4.698 -36.994 1.00 92.75 76 ASP A O 1
ATOM 554 N N . TYR A 1 77 ? 12.310 2.466 -36.822 1.00 92.38 77 TYR A N 1
ATOM 555 C CA . TYR A 1 77 ? 11.087 2.162 -36.102 1.00 92.38 77 TYR A CA 1
ATOM 556 C C . TYR A 1 77 ? 11.432 1.323 -34.875 1.00 92.38 77 TYR A C 1
ATOM 558 O O . TYR A 1 77 ? 12.042 0.263 -34.997 1.00 92.38 77 TYR A O 1
ATOM 566 N N . GLN A 1 78 ? 11.041 1.783 -33.691 1.00 91.00 78 GLN A N 1
ATOM 567 C CA . GLN A 1 78 ? 11.153 0.993 -32.467 1.00 91.00 78 GLN A CA 1
ATOM 568 C C . GLN A 1 78 ? 9.924 0.098 -32.311 1.00 91.00 78 GLN A C 1
ATOM 570 O O . GLN A 1 78 ? 8.791 0.575 -32.367 1.00 91.00 78 GLN A O 1
ATOM 575 N N . ILE A 1 79 ? 10.152 -1.196 -32.101 1.00 90.25 79 ILE A N 1
ATOM 576 C CA . ILE A 1 79 ? 9.099 -2.190 -31.888 1.00 90.25 79 ILE A CA 1
ATOM 577 C C . ILE A 1 79 ? 8.829 -2.289 -30.383 1.00 90.25 79 ILE A C 1
ATOM 579 O O . ILE A 1 79 ? 9.583 -2.927 -29.647 1.00 90.25 79 ILE A O 1
ATOM 583 N N . ILE A 1 80 ? 7.784 -1.605 -29.910 1.00 88.19 80 ILE A N 1
ATOM 584 C CA . ILE A 1 80 ? 7.462 -1.483 -28.475 1.00 88.19 80 ILE A CA 1
ATOM 585 C C . ILE A 1 80 ? 6.420 -2.500 -27.985 1.00 88.19 80 ILE A C 1
ATOM 587 O O . ILE A 1 80 ? 6.410 -2.838 -26.800 1.00 88.19 80 ILE A O 1
ATOM 591 N N . ASP A 1 81 ? 5.593 -3.004 -28.895 1.00 87.62 81 ASP A N 1
ATOM 592 C CA . ASP A 1 81 ? 4.458 -3.913 -28.687 1.00 87.62 81 ASP A CA 1
ATOM 593 C C . ASP A 1 81 ? 4.873 -5.386 -28.571 1.00 87.62 81 ASP A C 1
ATOM 595 O O . ASP A 1 81 ? 4.168 -6.198 -27.977 1.00 87.62 81 ASP A O 1
ATOM 599 N N . GLN A 1 82 ? 6.050 -5.747 -29.083 1.00 88.94 82 GLN A N 1
ATOM 600 C CA . GLN A 1 82 ? 6.545 -7.114 -28.978 1.00 88.94 82 GLN A CA 1
ATOM 601 C C . GLN A 1 82 ? 7.065 -7.427 -27.563 1.00 88.94 82 GLN A C 1
ATOM 603 O O . GLN A 1 82 ? 7.960 -6.753 -27.030 1.00 88.94 82 GLN A O 1
ATOM 608 N N . GLN A 1 83 ? 6.513 -8.484 -26.961 1.00 89.06 83 GLN A N 1
ATOM 609 C CA . GLN A 1 83 ? 6.963 -9.034 -25.682 1.00 89.06 83 GLN A CA 1
ATOM 610 C C . GLN A 1 83 ? 8.150 -9.988 -25.885 1.00 89.06 83 GLN A C 1
ATOM 612 O O . GLN A 1 83 ? 8.150 -10.815 -26.799 1.00 89.06 83 GLN A O 1
ATOM 617 N N . GLY A 1 84 ? 9.161 -9.866 -25.023 1.00 88.50 84 GLY A N 1
ATOM 618 C CA . GLY A 1 84 ? 10.320 -10.761 -24.989 1.00 88.50 84 GLY A CA 1
ATOM 619 C C . GLY A 1 84 ? 10.104 -11.997 -24.111 1.00 88.50 84 GLY A C 1
ATOM 620 O O . GLY A 1 84 ? 9.064 -12.163 -23.474 1.00 88.50 84 GLY A O 1
ATOM 621 N N . ILE A 1 85 ? 11.119 -12.859 -24.052 1.00 89.06 85 ILE A N 1
ATOM 622 C CA . ILE A 1 85 ? 11.148 -13.980 -23.107 1.00 89.06 85 ILE A CA 1
ATOM 623 C C . ILE A 1 85 ? 11.395 -13.420 -21.704 1.00 89.06 85 ILE A C 1
ATOM 625 O O . ILE A 1 85 ? 12.321 -12.636 -21.504 1.00 89.06 85 ILE A O 1
ATOM 629 N N . VAL A 1 86 ? 10.571 -13.828 -20.740 1.00 90.50 86 VAL A N 1
ATOM 630 C CA . VAL A 1 86 ? 10.767 -13.496 -19.326 1.00 90.50 86 VAL A CA 1
ATOM 631 C C . VAL A 1 86 ? 11.617 -14.589 -18.687 1.00 90.50 86 VAL A C 1
ATOM 633 O O . VAL A 1 86 ? 11.261 -15.765 -18.742 1.00 90.50 86 VAL A O 1
ATOM 636 N N . THR A 1 87 ? 12.729 -14.193 -18.077 1.00 90.62 87 THR A N 1
ATOM 637 C CA . THR A 1 87 ? 13.632 -15.090 -17.349 1.00 90.62 87 THR A CA 1
ATOM 638 C C . THR A 1 87 ? 13.488 -14.823 -15.859 1.00 90.62 87 THR A C 1
ATOM 640 O O . THR A 1 87 ? 13.533 -13.671 -15.437 1.00 90.62 87 THR A O 1
ATOM 643 N N . ALA A 1 88 ? 13.315 -15.877 -15.063 1.00 90.56 88 ALA A N 1
ATOM 644 C CA . ALA A 1 88 ? 13.259 -15.748 -13.613 1.00 90.56 88 ALA A CA 1
ATOM 645 C C . ALA A 1 88 ? 14.644 -15.406 -13.044 1.00 90.56 88 ALA A C 1
ATOM 647 O O . ALA A 1 88 ? 15.651 -15.988 -13.456 1.00 90.56 88 ALA A O 1
ATOM 648 N N . THR A 1 89 ? 14.684 -14.493 -12.077 1.00 91.75 89 THR A N 1
ATOM 649 C CA . THR A 1 89 ? 15.886 -14.152 -11.309 1.00 91.75 89 THR A CA 1
ATOM 650 C C . THR A 1 89 ? 15.706 -14.570 -9.847 1.00 91.75 89 THR A C 1
ATOM 652 O O . THR A 1 89 ? 14.629 -15.001 -9.435 1.00 91.75 89 THR A O 1
ATOM 655 N N . THR A 1 90 ? 16.780 -14.504 -9.057 1.00 94.31 90 THR A N 1
ATOM 656 C CA . THR A 1 90 ? 16.758 -14.816 -7.616 1.00 94.31 90 THR A CA 1
ATOM 657 C C . THR A 1 90 ? 16.631 -13.569 -6.737 1.00 94.31 90 THR A C 1
ATOM 659 O O . THR A 1 90 ? 16.782 -13.680 -5.524 1.00 94.31 90 THR A O 1
ATOM 662 N N . ARG A 1 91 ? 16.461 -12.377 -7.324 1.00 91.88 91 ARG A N 1
ATOM 663 C CA . ARG A 1 91 ? 16.361 -11.112 -6.586 1.00 91.88 91 ARG A CA 1
ATOM 664 C C . ARG A 1 91 ? 14.889 -10.762 -6.402 1.00 91.88 91 ARG A C 1
ATOM 666 O O . ARG A 1 91 ? 14.161 -10.649 -7.380 1.00 91.88 91 ARG A O 1
ATOM 673 N N . ASP A 1 92 ? 14.485 -10.514 -5.162 1.00 89.88 92 ASP A N 1
ATOM 674 C CA . ASP A 1 92 ? 13.081 -10.237 -4.818 1.00 89.88 92 ASP A CA 1
ATOM 675 C C . ASP A 1 92 ? 12.556 -8.905 -5.381 1.00 89.88 92 ASP A C 1
ATOM 677 O O . ASP A 1 92 ? 11.349 -8.703 -5.483 1.00 89.88 92 ASP A O 1
ATOM 681 N N . LEU A 1 93 ? 13.460 -7.986 -5.735 1.00 91.25 93 LEU A N 1
ATOM 682 C CA . LEU A 1 93 ? 13.131 -6.657 -6.260 1.00 91.25 93 LEU A CA 1
ATOM 683 C C . LEU A 1 93 ? 13.088 -6.603 -7.792 1.00 91.25 93 LEU A C 1
ATOM 685 O O . LEU A 1 93 ? 12.797 -5.546 -8.350 1.00 91.25 93 LEU A O 1
ATOM 689 N N . ASP A 1 94 ? 13.372 -7.715 -8.473 1.00 92.69 94 ASP A N 1
ATOM 690 C CA . ASP A 1 94 ? 13.288 -7.777 -9.927 1.00 92.69 94 ASP A CA 1
ATOM 691 C C . ASP A 1 94 ? 11.841 -8.055 -10.346 1.00 92.69 94 ASP A C 1
ATOM 693 O O . ASP A 1 94 ? 11.254 -9.085 -10.007 1.00 92.69 94 ASP A O 1
ATOM 697 N N . LEU A 1 95 ? 11.260 -7.139 -11.118 1.00 92.06 95 LEU A N 1
ATOM 698 C CA . LEU A 1 95 ? 9.876 -7.231 -11.575 1.00 92.06 95 LEU A CA 1
ATOM 699 C C . LEU A 1 95 ? 9.807 -7.255 -13.102 1.00 92.06 95 LEU A C 1
ATOM 701 O O . LEU A 1 95 ? 10.538 -6.554 -13.794 1.00 92.06 95 LEU A O 1
ATOM 705 N N . ALA A 1 96 ? 8.879 -8.036 -13.650 1.00 93.06 96 ALA A N 1
ATOM 706 C CA . ALA A 1 96 ? 8.627 -8.083 -15.085 1.00 93.06 96 ALA A CA 1
ATOM 707 C C . ALA A 1 96 ? 7.136 -7.891 -15.375 1.00 93.06 96 ALA A C 1
ATOM 709 O O . ALA A 1 96 ? 6.283 -8.532 -14.765 1.00 93.06 96 ALA A O 1
ATOM 710 N N . ILE A 1 97 ? 6.825 -7.030 -16.345 1.00 92.38 97 ILE A N 1
ATOM 711 C CA . ILE A 1 97 ? 5.460 -6.842 -16.846 1.00 92.38 97 ILE A CA 1
ATOM 712 C C . ILE A 1 97 ? 5.233 -7.822 -17.998 1.00 92.38 97 ILE A C 1
ATOM 714 O O . ILE A 1 97 ? 5.952 -7.795 -19.003 1.00 92.38 97 ILE A O 1
ATOM 718 N N . VAL A 1 98 ? 4.217 -8.675 -17.859 1.00 91.81 98 VAL A N 1
ATOM 719 C CA . VAL A 1 98 ? 3.727 -9.540 -18.938 1.00 91.81 98 VAL A CA 1
ATOM 720 C C . VAL A 1 98 ? 2.513 -8.874 -19.575 1.00 91.81 98 VAL A C 1
ATOM 722 O O . VAL A 1 98 ? 1.464 -8.765 -18.946 1.00 91.81 98 VAL A O 1
ATOM 725 N N . GLY A 1 99 ? 2.667 -8.443 -20.828 1.00 91.19 99 GLY A N 1
ATOM 726 C CA . GLY A 1 99 ? 1.645 -7.718 -21.580 1.00 91.19 99 GLY A CA 1
ATOM 727 C C . GLY A 1 99 ? 1.965 -6.230 -21.726 1.00 91.19 99 GLY A C 1
ATOM 728 O O . GLY A 1 99 ? 3.131 -5.814 -21.734 1.00 91.19 99 GLY A O 1
ATOM 729 N N . ASP A 1 100 ? 0.912 -5.434 -21.866 1.00 91.19 100 ASP A N 1
ATOM 730 C CA . ASP A 1 100 ? 1.014 -3.992 -22.055 1.00 91.19 100 ASP A CA 1
ATOM 731 C C . ASP A 1 100 ? 1.182 -3.268 -20.715 1.00 91.19 100 ASP A C 1
ATOM 733 O O . ASP A 1 100 ? 0.537 -3.602 -19.723 1.00 91.19 100 ASP A O 1
ATOM 737 N N . GLY A 1 101 ? 2.049 -2.254 -20.683 1.00 91.50 101 GLY A N 1
ATOM 738 C CA . GLY A 1 101 ? 2.291 -1.436 -19.491 1.00 91.50 101 GLY A CA 1
ATOM 739 C C . GLY A 1 101 ? 3.742 -0.982 -19.363 1.00 91.50 101 GLY A C 1
ATOM 740 O O . GLY A 1 101 ? 4.635 -1.549 -19.980 1.00 91.50 101 GLY A O 1
ATOM 741 N N . PHE A 1 102 ? 3.999 0.056 -18.578 1.00 92.75 102 PHE A N 1
ATOM 742 C CA . PHE A 1 102 ? 5.349 0.528 -18.264 1.00 92.75 102 PHE A CA 1
ATOM 743 C C . PHE A 1 102 ? 5.408 0.927 -16.794 1.00 92.75 102 PHE A C 1
ATOM 745 O O . PHE A 1 102 ? 4.410 1.385 -16.239 1.00 92.75 102 PHE A O 1
ATOM 752 N N . PHE A 1 103 ? 6.581 0.784 -16.188 1.00 93.88 103 PHE A N 1
ATOM 753 C CA . PHE A 1 103 ? 6.854 1.348 -14.876 1.00 93.88 103 PHE A CA 1
ATOM 754 C C . PHE A 1 103 ? 7.037 2.857 -15.007 1.00 93.88 103 PHE A C 1
ATOM 756 O O . PHE A 1 103 ? 7.714 3.321 -15.927 1.00 93.88 103 PHE A O 1
ATOM 763 N N . GLN A 1 104 ? 6.434 3.612 -14.096 1.00 93.31 104 GLN A N 1
ATOM 764 C CA . GLN A 1 104 ? 6.623 5.055 -13.998 1.00 93.31 104 GLN A CA 1
ATOM 765 C C . GLN A 1 104 ? 7.786 5.339 -13.056 1.00 93.31 104 GLN A C 1
ATOM 767 O O . GLN A 1 104 ? 7.812 4.817 -11.945 1.00 93.31 104 GLN A O 1
ATOM 772 N N . VAL A 1 105 ? 8.740 6.158 -13.490 1.00 92.94 105 VAL A N 1
ATOM 773 C CA . VAL A 1 105 ? 9.902 6.530 -12.679 1.00 92.94 105 VAL A CA 1
ATOM 774 C C . VAL A 1 105 ? 10.112 8.042 -12.675 1.00 92.94 105 VAL A C 1
ATOM 776 O O . VAL A 1 105 ? 9.828 8.721 -13.665 1.00 92.94 105 VAL A O 1
ATOM 779 N N . SER A 1 106 ? 10.608 8.570 -11.557 1.00 92.12 106 SER A N 1
ATOM 780 C CA . SER A 1 106 ? 10.891 9.996 -11.369 1.00 92.12 106 SER A CA 1
ATOM 781 C C . SER A 1 106 ? 12.359 10.227 -11.008 1.00 92.12 106 SER A C 1
ATOM 783 O O . SER A 1 106 ? 12.906 9.474 -10.203 1.00 92.12 106 SER A O 1
ATOM 785 N N . PRO A 1 107 ? 13.018 11.272 -11.540 1.00 89.06 107 PRO A N 1
ATOM 786 C CA . PRO A 1 107 ? 14.372 11.631 -11.125 1.00 89.06 107 PRO A CA 1
ATOM 787 C C . PRO A 1 107 ? 14.437 12.230 -9.717 1.00 89.06 107 PRO A C 1
ATOM 789 O O . PRO A 1 107 ? 15.506 12.260 -9.114 1.00 89.06 107 PRO A O 1
ATOM 792 N N . ASP A 1 108 ? 13.315 12.729 -9.200 1.00 86.25 108 ASP A N 1
ATOM 793 C CA . ASP A 1 108 ? 13.220 13.378 -7.901 1.00 86.25 108 ASP A CA 1
ATOM 794 C C . ASP A 1 108 ? 12.158 12.725 -7.006 1.00 86.25 108 ASP A C 1
ATOM 796 O O . ASP A 1 108 ? 11.196 12.108 -7.469 1.00 86.25 108 ASP A O 1
ATOM 800 N N . LEU A 1 109 ? 12.331 12.884 -5.690 1.00 82.75 109 LEU A N 1
ATOM 801 C CA . LEU A 1 109 ? 11.369 12.394 -4.698 1.00 82.75 109 LEU A CA 1
ATOM 802 C C . LEU A 1 109 ? 10.108 13.269 -4.606 1.00 82.75 109 LEU A C 1
ATOM 804 O O . LEU A 1 109 ? 9.072 12.821 -4.129 1.00 82.75 109 LEU A O 1
ATOM 808 N N . GLN A 1 110 ? 10.189 14.529 -5.042 1.00 78.31 110 GLN A N 1
ATOM 809 C CA . GLN A 1 110 ? 9.071 15.475 -4.983 1.00 78.31 110 GLN A CA 1
ATOM 810 C C . GLN A 1 110 ? 8.130 15.374 -6.191 1.00 78.31 110 GLN A C 1
ATOM 812 O O . GLN A 1 110 ? 7.109 16.057 -6.203 1.00 78.31 110 GLN A O 1
ATOM 817 N N . VAL A 1 111 ? 8.465 14.540 -7.188 1.00 78.12 111 VAL A N 1
ATOM 818 C CA . VAL A 1 111 ? 7.701 14.352 -8.435 1.00 78.12 111 VAL A CA 1
ATOM 819 C C . VAL A 1 111 ? 7.339 15.702 -9.067 1.00 78.12 111 VAL A C 1
ATOM 821 O O . VAL A 1 111 ? 6.217 15.938 -9.510 1.00 78.12 111 VAL A O 1
ATOM 824 N N . SER A 1 112 ? 8.288 16.642 -9.042 1.00 72.50 112 SER A N 1
ATOM 825 C CA . SER A 1 112 ? 8.058 18.029 -9.469 1.00 72.50 112 SER A CA 1
ATOM 826 C C . SER A 1 112 ? 8.348 18.241 -10.958 1.00 72.50 112 SER A C 1
ATOM 828 O O . SER A 1 112 ? 8.030 19.290 -11.522 1.00 72.50 112 SER A O 1
ATOM 830 N N . GLY A 1 113 ? 8.963 17.237 -11.588 1.00 73.75 113 GLY A N 1
ATOM 831 C CA . GLY A 1 113 ? 9.441 17.275 -12.961 1.00 73.75 113 GLY A CA 1
ATOM 832 C C . GLY A 1 113 ? 8.745 16.295 -13.904 1.00 73.75 113 GLY A C 1
ATOM 833 O O . GLY A 1 113 ? 7.579 15.934 -13.759 1.00 73.75 113 GLY A O 1
ATOM 834 N N . GLN A 1 114 ? 9.488 15.896 -14.935 1.00 84.81 114 GLN A N 1
ATOM 835 C CA . GLN A 1 114 ? 9.020 14.968 -15.956 1.00 84.81 114 GLN A CA 1
ATOM 836 C C . GLN A 1 114 ? 9.011 13.531 -15.425 1.00 84.81 114 GLN A C 1
ATOM 838 O O . GLN A 1 114 ? 10.022 13.041 -14.926 1.00 84.81 114 GLN A O 1
ATOM 843 N N . ILE A 1 115 ? 7.875 12.855 -15.594 1.00 89.62 115 ILE A N 1
ATOM 844 C CA . ILE A 1 115 ? 7.742 11.419 -15.345 1.00 89.62 115 ILE A CA 1
ATOM 845 C C . ILE A 1 115 ? 8.296 10.667 -16.554 1.00 89.62 115 ILE A C 1
ATOM 847 O O . ILE A 1 115 ? 7.927 10.948 -17.699 1.00 89.62 115 ILE A O 1
ATOM 851 N N . PHE A 1 116 ? 9.161 9.694 -16.290 1.00 92.06 116 PHE A N 1
ATOM 852 C CA . PHE A 1 116 ? 9.711 8.794 -17.293 1.00 92.06 116 PHE A CA 1
ATOM 853 C C . PHE A 1 116 ? 9.050 7.421 -17.205 1.00 92.06 116 PHE A C 1
ATOM 855 O O . PHE A 1 116 ? 8.466 7.044 -16.190 1.00 92.06 116 PHE A O 1
ATOM 862 N N . TYR A 1 117 ? 9.159 6.662 -18.293 1.00 92.50 117 TYR A N 1
ATOM 863 C CA . TYR A 1 117 ? 8.598 5.323 -18.399 1.00 92.50 117 TYR A CA 1
ATOM 864 C C . TYR A 1 117 ? 9.701 4.336 -18.745 1.00 92.50 117 TYR A C 1
ATOM 866 O O . TYR A 1 117 ? 10.462 4.557 -19.687 1.00 92.50 117 TYR A O 1
ATOM 874 N N . THR A 1 118 ? 9.765 3.233 -18.007 1.00 92.56 118 THR A N 1
ATOM 875 C CA . THR A 1 118 ? 10.726 2.158 -18.251 1.00 92.56 118 THR A CA 1
ATOM 876 C C . THR A 1 118 ? 10.031 0.803 -18.295 1.00 92.56 118 THR A C 1
ATOM 878 O O . THR A 1 118 ? 8.981 0.585 -17.689 1.00 92.56 118 THR A O 1
ATOM 881 N N . ARG A 1 119 ? 10.598 -0.116 -19.077 1.00 92.62 119 ARG A N 1
ATOM 882 C CA . ARG A 1 119 ? 10.239 -1.541 -19.053 1.00 92.62 119 ARG A CA 1
ATOM 883 C C . ARG A 1 119 ? 11.275 -2.366 -18.291 1.00 92.62 119 ARG A C 1
ATOM 885 O O . ARG A 1 119 ? 11.040 -3.543 -18.042 1.00 92.62 119 ARG A O 1
ATOM 892 N N . ASP A 1 120 ? 12.411 -1.760 -17.963 1.00 92.31 120 ASP A N 1
ATOM 893 C CA . ASP A 1 120 ? 13.425 -2.378 -17.126 1.00 92.31 120 ASP A CA 1
ATOM 894 C C . ASP A 1 120 ? 12.919 -2.413 -15.685 1.00 92.31 120 ASP A C 1
ATOM 896 O O . ASP A 1 120 ? 12.492 -1.387 -15.155 1.00 92.31 120 ASP A O 1
ATOM 900 N N . GLY A 1 121 ? 12.911 -3.602 -15.093 1.00 92.38 121 GLY A N 1
ATOM 901 C CA . GLY A 1 121 ? 12.416 -3.830 -13.740 1.00 92.38 121 GLY A CA 1
ATOM 902 C C . GLY A 1 121 ? 13.490 -4.338 -12.790 1.00 92.38 121 GLY A C 1
ATOM 903 O O . GLY A 1 121 ? 13.153 -4.954 -11.784 1.00 92.38 121 GLY A O 1
ATOM 904 N N . SER A 1 122 ? 14.769 -4.113 -13.109 1.00 92.19 122 SER A N 1
ATOM 905 C CA . SER A 1 122 ? 15.861 -4.291 -12.153 1.00 92.19 122 SER A CA 1
ATOM 906 C C . SER A 1 122 ? 15.868 -3.120 -11.164 1.00 92.19 122 SER A C 1
ATOM 908 O O . SER A 1 122 ? 16.458 -2.068 -11.442 1.00 92.19 122 SER A O 1
ATOM 910 N N . PHE A 1 123 ? 15.183 -3.283 -10.033 1.00 93.56 123 PHE A N 1
ATOM 911 C CA . PHE A 1 123 ? 15.118 -2.263 -8.991 1.00 93.56 123 PHE A CA 1
ATOM 912 C C . PHE A 1 123 ? 16.081 -2.563 -7.841 1.00 93.56 123 PHE A C 1
ATOM 914 O O . PHE A 1 123 ? 16.337 -3.713 -7.472 1.00 93.56 123 PHE A O 1
ATOM 921 N N . GLU A 1 124 ? 16.607 -1.500 -7.245 1.00 91.69 124 GLU A N 1
ATOM 922 C CA . GLU A 1 124 ? 17.459 -1.544 -6.063 1.00 91.69 124 GLU A CA 1
ATOM 923 C C . GLU A 1 124 ? 16.940 -0.564 -5.012 1.00 91.69 124 GLU A C 1
ATOM 925 O O . GLU A 1 124 ? 16.283 0.428 -5.329 1.00 91.69 124 GLU A O 1
ATOM 930 N N . ILE A 1 125 ? 17.223 -0.844 -3.740 1.00 90.06 125 ILE A N 1
ATOM 931 C CA . ILE A 1 125 ? 16.892 0.089 -2.664 1.00 90.06 125 ILE A CA 1
ATOM 932 C C . ILE A 1 125 ? 17.962 1.173 -2.659 1.00 90.06 125 ILE A C 1
ATOM 934 O O . ILE A 1 125 ? 19.123 0.910 -2.342 1.00 90.06 125 ILE A O 1
ATOM 938 N N . ASN A 1 126 ? 17.561 2.394 -2.992 1.00 86.50 126 ASN A N 1
ATOM 939 C CA . ASN A 1 126 ? 18.402 3.569 -2.878 1.00 86.50 126 ASN A CA 1
ATOM 940 C C . ASN A 1 126 ? 18.001 4.369 -1.639 1.00 86.50 126 ASN A C 1
ATOM 942 O O . ASN A 1 126 ? 16.831 4.676 -1.408 1.00 86.50 126 ASN A O 1
ATOM 946 N N . VAL A 1 127 ? 19.001 4.691 -0.832 1.00 81.25 127 VAL A N 1
ATOM 947 C CA . VAL A 1 127 ? 18.840 5.437 0.404 1.00 81.25 127 VAL A CA 1
ATOM 948 C C . VAL A 1 127 ? 18.917 6.924 0.063 1.00 81.25 127 VAL A C 1
ATOM 950 O O . VAL A 1 127 ? 19.995 7.471 -0.164 1.00 81.25 127 VAL A O 1
ATOM 953 N N . ALA A 1 128 ? 17.762 7.581 0.007 1.00 71.44 128 ALA A N 1
ATOM 954 C CA . ALA A 1 128 ? 17.625 8.976 -0.395 1.00 71.44 128 ALA A CA 1
ATOM 955 C C . ALA A 1 128 ? 16.545 9.660 0.451 1.00 71.44 128 ALA A C 1
ATOM 957 O O . ALA A 1 128 ? 15.606 9.012 0.890 1.00 71.44 128 ALA A O 1
ATOM 958 N N . GLY A 1 129 ? 16.668 10.969 0.678 1.00 69.62 129 GLY A N 1
ATOM 959 C CA . GLY A 1 129 ? 15.672 11.744 1.425 1.00 69.62 129 GLY A CA 1
ATOM 960 C C . GLY A 1 129 ? 16.121 12.171 2.821 1.00 69.62 129 GLY A C 1
ATOM 961 O O . GLY A 1 129 ? 17.313 12.200 3.137 1.00 69.62 129 GLY A O 1
ATOM 962 N N . ALA A 1 130 ? 15.153 12.587 3.635 1.00 63.94 130 ALA A N 1
ATOM 963 C CA . ALA A 1 130 ? 15.409 13.091 4.975 1.00 63.94 130 ALA A CA 1
ATOM 964 C C . ALA A 1 130 ? 15.655 11.942 5.955 1.00 63.94 130 ALA A C 1
ATOM 966 O O . ALA A 1 130 ? 15.154 10.829 5.801 1.00 63.94 130 ALA A O 1
ATOM 967 N N . THR A 1 131 ? 16.430 12.236 6.990 1.00 69.81 131 THR A N 1
ATOM 968 C CA . THR A 1 131 ? 16.573 11.327 8.113 1.00 69.81 131 THR A CA 1
ATOM 969 C C . THR A 1 131 ? 15.384 11.523 9.053 1.00 69.81 131 THR A C 1
ATOM 971 O O . THR A 1 131 ? 15.258 12.566 9.695 1.00 69.81 131 THR A O 1
ATOM 974 N N . THR A 1 132 ? 14.506 10.530 9.126 1.00 64.38 132 THR A N 1
ATOM 975 C CA . THR A 1 132 ? 13.281 10.558 9.930 1.00 64.38 132 THR A CA 1
ATOM 976 C C . THR A 1 132 ? 13.503 9.794 11.232 1.00 64.38 132 THR A C 1
ATOM 978 O O . THR A 1 132 ? 14.085 8.715 11.249 1.00 64.38 132 THR A O 1
ATOM 981 N N . THR A 1 133 ? 13.053 10.331 12.363 1.00 68.06 133 THR A N 1
ATOM 982 C CA . THR A 1 133 ? 13.112 9.622 13.649 1.00 68.06 133 THR A CA 1
ATOM 983 C C . THR A 1 133 ? 11.873 8.747 13.838 1.00 68.06 133 THR A C 1
ATOM 985 O O . THR A 1 133 ? 10.757 9.265 13.850 1.00 68.06 133 THR A O 1
ATOM 988 N N . GLY A 1 134 ? 12.060 7.439 14.007 1.00 65.12 134 GLY A N 1
ATOM 989 C CA . GLY A 1 134 ? 11.026 6.501 14.446 1.00 65.12 134 GLY A CA 1
ATOM 990 C C . GLY A 1 134 ? 11.044 6.320 15.963 1.00 65.12 134 GLY A C 1
ATOM 991 O O . GLY A 1 134 ? 12.051 6.594 16.617 1.00 65.12 134 GLY A O 1
ATOM 992 N N . THR A 1 135 ? 9.937 5.848 16.533 1.00 65.25 135 THR A N 1
ATOM 993 C CA . THR A 1 135 ? 9.855 5.486 17.953 1.00 65.25 135 THR A CA 1
ATOM 994 C C . THR A 1 135 ? 9.369 4.046 18.058 1.00 65.25 135 THR A C 1
ATOM 996 O O . THR A 1 135 ? 8.378 3.678 17.436 1.00 65.25 135 THR A O 1
ATOM 999 N N . ASP A 1 136 ? 10.084 3.210 18.808 1.00 65.19 136 ASP A N 1
ATOM 1000 C CA . ASP A 1 136 ? 9.662 1.835 19.089 1.00 65.19 136 ASP A CA 1
ATOM 1001 C C . ASP A 1 136 ? 8.461 1.825 20.057 1.00 65.19 136 ASP A C 1
ATOM 1003 O O . ASP A 1 136 ? 8.245 2.758 20.829 1.00 65.19 136 ASP A O 1
ATOM 1007 N N . SER A 1 137 ? 7.723 0.719 20.067 1.00 60.66 137 SER A N 1
ATOM 1008 C CA . SER A 1 137 ? 6.740 0.321 21.078 1.00 60.66 137 SER A CA 1
ATOM 1009 C C . SER A 1 137 ? 7.215 0.481 22.534 1.00 60.66 137 SER A C 1
ATOM 1011 O O . SER A 1 137 ? 6.387 0.686 23.422 1.00 60.66 137 SER A O 1
ATOM 1013 N N . SER A 1 138 ? 8.531 0.456 22.781 1.00 68.12 138 SER A N 1
ATOM 1014 C CA . SER A 1 138 ? 9.153 0.704 24.092 1.00 68.12 138 SER A CA 1
ATOM 1015 C C . SER A 1 138 ? 9.437 2.187 24.393 1.00 68.12 138 SER A C 1
ATOM 1017 O O . SER A 1 138 ? 9.999 2.497 25.440 1.00 68.12 138 SER A O 1
ATOM 1019 N N . GLY A 1 139 ? 9.097 3.110 23.486 1.00 66.75 139 GLY A N 1
ATOM 1020 C CA . GLY A 1 139 ? 9.356 4.549 23.621 1.00 66.75 139 GLY A CA 1
ATOM 1021 C C . GLY A 1 139 ? 10.774 4.994 23.238 1.00 66.75 139 GLY A C 1
ATOM 1022 O O . GLY A 1 139 ? 11.120 6.156 23.438 1.00 66.75 139 GLY A O 1
ATOM 1023 N N . ASN A 1 140 ? 11.599 4.099 22.684 1.00 74.31 140 ASN A N 1
ATOM 1024 C CA . ASN A 1 140 ? 12.957 4.421 22.245 1.00 74.31 140 ASN A CA 1
ATOM 1025 C C . ASN A 1 140 ? 12.944 5.074 20.860 1.00 74.31 140 ASN A C 1
ATOM 1027 O O . ASN A 1 140 ? 12.396 4.505 19.916 1.00 74.31 140 ASN A O 1
ATOM 1031 N N . THR A 1 141 ? 13.586 6.233 20.728 1.00 73.19 141 THR A N 1
ATOM 1032 C CA . THR A 1 141 ? 13.715 6.946 19.451 1.00 73.19 141 THR A CA 1
ATOM 1033 C C . THR A 1 141 ? 14.937 6.454 18.683 1.00 73.19 141 THR A C 1
ATOM 1035 O O . THR A 1 141 ? 16.034 6.385 19.236 1.00 73.19 141 THR A O 1
ATOM 1038 N N . PHE A 1 142 ? 14.766 6.144 17.402 1.00 74.06 142 PHE A N 1
ATOM 1039 C CA . PHE A 1 142 ? 15.843 5.754 16.497 1.00 74.06 142 PHE A CA 1
ATOM 1040 C C . PHE A 1 142 ? 15.768 6.550 15.198 1.00 74.06 142 PHE A C 1
ATOM 1042 O O . PHE A 1 142 ? 14.711 7.012 14.779 1.00 74.06 142 PHE A O 1
ATOM 1049 N N . THR A 1 143 ? 16.920 6.723 14.570 1.00 74.19 143 THR A N 1
ATOM 1050 C CA . THR A 1 143 ? 17.090 7.552 13.382 1.00 74.19 143 THR A CA 1
ATOM 1051 C C . THR A 1 143 ? 17.079 6.657 12.143 1.00 74.19 143 THR A C 1
ATOM 1053 O O . THR A 1 143 ? 17.857 5.708 12.061 1.00 74.19 143 THR A O 1
ATOM 1056 N N . ILE A 1 144 ? 16.185 6.939 11.199 1.00 72.12 144 ILE A N 1
ATOM 1057 C CA . ILE A 1 144 ? 15.944 6.158 9.984 1.00 72.12 144 ILE A CA 1
ATOM 1058 C C . ILE A 1 144 ? 16.322 7.014 8.789 1.00 72.12 144 ILE A C 1
ATOM 1060 O O . ILE A 1 144 ? 15.869 8.148 8.664 1.00 72.12 144 ILE A O 1
ATOM 1064 N N . GLN A 1 145 ? 17.109 6.453 7.885 1.00 76.88 145 GLN A N 1
ATOM 1065 C CA . GLN A 1 145 ? 17.269 7.026 6.562 1.00 76.88 145 GLN A CA 1
ATOM 1066 C C . GLN A 1 145 ? 16.294 6.322 5.617 1.00 76.88 145 GLN A C 1
ATOM 1068 O O . GLN A 1 145 ? 16.270 5.092 5.560 1.00 76.88 145 GLN A O 1
ATOM 1073 N N . GLU A 1 146 ? 15.461 7.095 4.927 1.00 82.50 146 GLU A N 1
ATOM 1074 C CA . GLU A 1 146 ? 14.413 6.552 4.062 1.00 82.50 146 GLU A CA 1
ATOM 1075 C C . GLU A 1 146 ? 15.016 5.804 2.862 1.00 82.50 146 GLU A C 1
ATOM 1077 O O . GLU A 1 146 ? 15.972 6.264 2.230 1.00 82.50 146 GLU A O 1
ATOM 1082 N N . GLY A 1 147 ? 14.475 4.616 2.584 1.00 86.56 147 GLY A N 1
ATOM 1083 C CA . GLY A 1 147 ? 14.861 3.784 1.447 1.00 86.56 147 GLY A CA 1
ATOM 1084 C C . GLY A 1 147 ? 13.753 3.776 0.405 1.00 86.56 147 GLY A C 1
ATOM 1085 O O . GLY A 1 147 ? 12.604 3.499 0.738 1.00 86.56 147 GLY A O 1
ATOM 1086 N N . TYR A 1 148 ? 14.090 4.056 -0.849 1.00 89.25 148 TYR A N 1
ATOM 1087 C CA . TYR A 1 148 ? 13.156 4.074 -1.973 1.00 89.25 148 TYR A CA 1
ATOM 1088 C C . TYR A 1 148 ? 13.587 3.070 -3.040 1.00 89.25 148 TYR A C 1
ATOM 1090 O O . TYR A 1 148 ? 14.782 2.842 -3.232 1.00 89.25 148 TYR A O 1
ATOM 1098 N N . LEU A 1 149 ? 12.628 2.481 -3.757 1.00 90.81 149 LEU A N 1
ATOM 1099 C CA . LEU A 1 149 ? 12.952 1.683 -4.941 1.00 90.81 149 LEU A CA 1
ATOM 1100 C C . LEU A 1 149 ? 13.419 2.603 -6.064 1.00 90.81 149 LEU A C 1
ATOM 1102 O O . LEU A 1 149 ? 12.708 3.536 -6.436 1.00 90.81 149 LEU A O 1
ATOM 1106 N N . ALA A 1 150 ? 14.593 2.319 -6.614 1.00 91.88 150 ALA A N 1
ATOM 1107 C CA . ALA A 1 150 ? 15.160 3.035 -7.742 1.00 91.88 150 ALA A CA 1
ATOM 1108 C C . ALA A 1 150 ? 15.613 2.071 -8.840 1.00 91.88 150 ALA A C 1
ATOM 1110 O O . ALA A 1 150 ? 15.968 0.924 -8.574 1.00 91.88 150 ALA A O 1
ATOM 1111 N N . ASP A 1 151 ? 15.594 2.538 -10.084 1.00 91.50 151 ASP A N 1
ATOM 1112 C CA . ASP A 1 151 ? 16.186 1.828 -11.212 1.00 91.50 151 ASP A CA 1
ATOM 1113 C C . ASP A 1 151 ? 17.722 1.961 -11.217 1.00 91.50 151 ASP A C 1
ATOM 1115 O O . ASP A 1 151 ? 18.322 2.741 -10.470 1.00 91.50 151 ASP A O 1
ATOM 1119 N N . LYS A 1 152 ? 18.380 1.236 -12.128 1.00 87.38 152 LYS A N 1
ATOM 1120 C CA . LYS A 1 152 ? 19.838 1.308 -12.337 1.00 87.38 152 LYS A CA 1
ATOM 1121 C C . LYS A 1 152 ? 20.367 2.703 -12.715 1.00 87.38 152 LYS A C 1
ATOM 1123 O O . LYS A 1 152 ? 21.577 2.919 -12.692 1.00 87.38 152 LYS A O 1
ATOM 1128 N N . ASN A 1 153 ? 19.495 3.623 -13.132 1.00 86.94 153 ASN A N 1
ATOM 1129 C CA . ASN A 1 153 ? 19.842 4.994 -13.504 1.00 86.94 153 ASN A CA 1
ATOM 1130 C C . ASN A 1 153 ? 19.629 5.975 -12.333 1.00 86.94 153 ASN A C 1
ATOM 1132 O O . ASN A 1 153 ? 19.935 7.159 -12.471 1.00 86.94 153 ASN A O 1
ATOM 1136 N N . GLY A 1 154 ? 19.138 5.495 -11.184 1.00 86.94 154 GLY A N 1
ATOM 1137 C CA . GLY A 1 154 ? 18.850 6.294 -9.996 1.00 86.94 154 GLY A CA 1
ATOM 1138 C C . GLY A 1 154 ? 17.475 6.966 -10.004 1.00 86.94 154 GLY A C 1
ATOM 1139 O O . GLY A 1 154 ? 17.239 7.838 -9.171 1.00 86.94 154 GLY A O 1
ATOM 1140 N N . PHE A 1 155 ? 16.574 6.592 -10.915 1.00 90.88 155 PHE A N 1
ATOM 1141 C CA . PHE A 1 155 ? 15.201 7.093 -10.940 1.00 90.88 155 PHE A CA 1
ATOM 1142 C C . PHE A 1 155 ? 14.307 6.279 -10.012 1.00 90.88 155 PHE A C 1
ATOM 1144 O O . PHE A 1 155 ? 14.317 5.051 -10.045 1.00 90.88 155 PHE A O 1
ATOM 1151 N N . PHE A 1 156 ? 13.503 6.960 -9.206 1.00 91.81 156 PHE A N 1
ATOM 1152 C CA . PHE A 1 156 ? 12.638 6.346 -8.210 1.00 91.81 156 PHE A CA 1
ATOM 1153 C C . PHE A 1 156 ? 11.371 5.782 -8.842 1.00 91.81 156 PHE A C 1
ATOM 1155 O O . PHE A 1 156 ? 10.694 6.478 -9.600 1.00 91.81 156 PHE A O 1
ATOM 1162 N N . LEU A 1 157 ? 11.031 4.541 -8.501 1.00 92.94 157 LEU A N 1
ATOM 1163 C CA . LEU A 1 157 ? 9.799 3.892 -8.928 1.00 92.94 157 LEU A CA 1
ATOM 1164 C C . LEU A 1 157 ? 8.602 4.567 -8.261 1.00 92.94 157 LEU A C 1
ATOM 1166 O O . LEU A 1 157 ? 8.529 4.659 -7.034 1.00 92.94 157 LEU A O 1
ATOM 1170 N N . LEU A 1 158 ? 7.660 5.021 -9.081 1.00 91.69 158 LEU A N 1
ATOM 1171 C CA . LEU A 1 158 ? 6.405 5.589 -8.621 1.00 91.69 158 LEU A CA 1
ATOM 1172 C C . LEU A 1 158 ? 5.357 4.487 -8.461 1.00 91.69 158 LEU A C 1
ATOM 1174 O O . LEU A 1 158 ? 5.222 3.602 -9.308 1.00 91.69 158 LEU A O 1
ATOM 1178 N N . GLY A 1 159 ? 4.584 4.581 -7.389 1.00 88.88 159 GLY A N 1
ATOM 1179 C CA . GLY A 1 159 ? 3.464 3.699 -7.106 1.00 88.88 159 GLY A CA 1
ATOM 1180 C C . GLY A 1 159 ? 2.381 4.435 -6.339 1.00 88.88 159 GLY A C 1
ATOM 1181 O O . GLY A 1 159 ? 2.576 5.564 -5.884 1.00 88.88 159 GLY A O 1
ATOM 1182 N N . ASP A 1 160 ? 1.227 3.791 -6.212 1.00 86.25 160 ASP A N 1
ATOM 1183 C CA . ASP A 1 160 ? 0.174 4.297 -5.348 1.00 86.25 160 ASP A CA 1
ATOM 1184 C C . ASP A 1 160 ? 0.321 3.716 -3.941 1.00 86.25 160 ASP A C 1
ATOM 1186 O O . ASP A 1 160 ? 0.569 2.518 -3.771 1.00 86.25 160 ASP A O 1
ATOM 1190 N N . ALA A 1 161 ? 0.184 4.569 -2.930 1.00 76.94 161 ALA A N 1
ATOM 1191 C CA . ALA A 1 161 ? 0.153 4.114 -1.551 1.00 76.94 161 ALA A CA 1
ATOM 1192 C C . ALA A 1 161 ? -1.235 3.545 -1.249 1.00 76.94 161 ALA A C 1
ATOM 1194 O O . ALA A 1 161 ? -2.254 4.150 -1.583 1.00 76.94 161 ALA A O 1
ATOM 1195 N N . ALA A 1 162 ? -1.277 2.386 -0.596 1.00 75.62 162 ALA A N 1
ATOM 1196 C CA . ALA A 1 162 ? -2.539 1.828 -0.142 1.00 75.62 162 ALA A CA 1
ATOM 1197 C C . ALA A 1 162 ? -3.192 2.753 0.901 1.00 75.62 162 ALA A C 1
ATOM 1199 O O . ALA A 1 162 ? -2.516 3.353 1.740 1.00 75.62 162 ALA A O 1
ATOM 1200 N N . ASP A 1 163 ? -4.516 2.846 0.851 1.00 72.75 163 ASP A N 1
ATOM 1201 C CA . ASP A 1 163 ? -5.329 3.543 1.832 1.00 72.75 163 ASP A CA 1
ATOM 1202 C C . ASP A 1 163 ? -5.376 2.783 3.172 1.00 72.75 163 ASP A C 1
ATOM 1204 O O . ASP A 1 163 ? -4.799 1.707 3.353 1.00 72.75 163 ASP A O 1
ATOM 1208 N N . VAL A 1 164 ? -6.118 3.340 4.130 1.00 67.75 164 VAL A N 1
ATOM 1209 C CA . VAL A 1 164 ? -6.284 2.789 5.486 1.00 67.75 164 VAL A CA 1
ATOM 1210 C C . VAL A 1 164 ? -6.860 1.368 5.532 1.00 67.75 164 VAL A C 1
ATOM 1212 O O . VAL A 1 164 ? -6.728 0.690 6.548 1.00 67.75 164 VAL A O 1
ATOM 1215 N N . ASN A 1 165 ? -7.502 0.916 4.455 1.00 69.00 165 ASN A N 1
ATOM 1216 C CA . ASN A 1 165 ? -8.098 -0.409 4.317 1.00 69.00 165 ASN A CA 1
ATOM 1217 C C . ASN A 1 165 ? -7.267 -1.328 3.408 1.00 69.00 165 ASN A C 1
ATOM 1219 O O . ASN A 1 165 ? -7.726 -2.418 3.062 1.00 69.00 165 ASN A O 1
ATOM 1223 N N . GLY A 1 166 ? -6.067 -0.901 3.003 1.00 72.25 166 GLY A N 1
ATOM 1224 C CA . GLY A 1 166 ? -5.229 -1.628 2.056 1.00 72.25 166 GLY A CA 1
ATOM 1225 C C . GLY A 1 166 ? -5.700 -1.516 0.602 1.00 72.25 166 GLY A C 1
ATOM 1226 O O . GLY A 1 166 ? -5.285 -2.324 -0.226 1.00 72.25 166 GLY A O 1
ATOM 1227 N N . GLN A 1 167 ? -6.579 -0.562 0.283 1.00 79.31 167 GLN A N 1
ATOM 1228 C CA . GLN A 1 167 ? -7.080 -0.323 -1.069 1.00 79.31 167 GLN A CA 1
ATOM 1229 C C . GLN A 1 167 ? -6.250 0.749 -1.772 1.00 79.31 167 GLN A C 1
ATOM 1231 O O . GLN A 1 167 ? -5.981 1.809 -1.222 1.00 79.31 167 GLN A O 1
ATOM 1236 N N . PHE A 1 168 ? -5.882 0.511 -3.024 1.00 80.31 168 PHE A N 1
ATOM 1237 C CA . PHE A 1 168 ? -5.161 1.486 -3.846 1.00 80.31 168 PHE A CA 1
ATOM 1238 C C . PHE A 1 168 ? -6.169 2.413 -4.532 1.00 80.31 168 PHE A C 1
ATOM 1240 O O . PHE A 1 168 ? -6.653 2.126 -5.627 1.00 80.31 168 PHE A O 1
ATOM 1247 N N . THR A 1 169 ? -6.588 3.463 -3.825 1.00 72.94 169 THR A N 1
ATOM 1248 C CA . THR A 1 169 ? -7.603 4.417 -4.308 1.00 72.94 169 THR A CA 1
ATOM 1249 C C . THR A 1 169 ? -7.020 5.747 -4.768 1.00 72.94 169 THR A C 1
ATOM 1251 O O . THR A 1 169 ? -7.769 6.592 -5.261 1.00 72.94 169 THR A O 1
ATOM 1254 N N . SER A 1 170 ? -5.729 5.992 -4.548 1.00 71.94 170 SER A N 1
ATOM 1255 C CA . SER A 1 170 ? -5.123 7.266 -4.900 1.00 71.94 170 SER A CA 1
ATOM 1256 C C . SER A 1 170 ? -4.706 7.261 -6.374 1.00 71.94 170 SER A C 1
ATOM 1258 O O . SER A 1 170 ? -4.303 6.269 -6.974 1.00 71.94 170 SER A O 1
ATOM 1260 N N . THR A 1 171 ? -4.886 8.409 -7.017 1.00 68.88 171 THR A N 1
ATOM 1261 C CA . THR A 1 171 ? -4.513 8.608 -8.423 1.00 68.88 171 THR A CA 1
ATOM 1262 C C . THR A 1 171 ? -3.167 9.308 -8.561 1.00 68.88 171 THR A C 1
ATOM 1264 O O . THR A 1 171 ? -2.717 9.555 -9.678 1.00 68.88 171 THR A O 1
ATOM 1267 N N . THR A 1 172 ? -2.543 9.678 -7.441 1.00 80.62 172 THR A N 1
ATOM 1268 C CA . THR A 1 172 ? -1.299 10.444 -7.419 1.00 80.62 172 THR A CA 1
ATOM 1269 C C . THR A 1 172 ? -0.155 9.499 -7.094 1.00 80.62 172 THR A C 1
ATOM 1271 O O . THR A 1 172 ? 0.044 9.131 -5.940 1.00 80.62 172 THR A O 1
ATOM 1274 N N . ALA A 1 173 ? 0.597 9.106 -8.120 1.00 84.44 173 ALA A N 1
ATOM 1275 C CA . ALA A 1 173 ? 1.745 8.230 -7.946 1.00 84.44 173 ALA A CA 1
ATOM 1276 C C . ALA A 1 173 ? 2.878 8.966 -7.208 1.00 84.44 173 ALA A C 1
ATOM 1278 O O . ALA A 1 173 ? 3.253 10.080 -7.580 1.00 84.44 173 ALA A O 1
ATOM 1279 N N . ALA A 1 174 ? 3.425 8.332 -6.175 1.00 87.00 174 ALA A N 1
ATOM 1280 C CA . ALA A 1 174 ? 4.524 8.844 -5.364 1.00 87.00 174 ALA A CA 1
ATOM 1281 C C . ALA A 1 174 ? 5.673 7.820 -5.312 1.00 87.00 174 ALA A C 1
ATOM 1283 O O . ALA A 1 174 ? 5.441 6.632 -5.553 1.00 87.00 174 ALA A O 1
ATOM 1284 N N . PRO A 1 175 ? 6.916 8.240 -5.011 1.00 88.31 175 PRO A N 1
ATOM 1285 C CA . PRO A 1 175 ? 8.040 7.320 -4.883 1.00 88.31 175 PRO A CA 1
ATOM 1286 C C . PRO A 1 175 ? 7.767 6.230 -3.847 1.00 88.31 175 PRO A C 1
ATOM 1288 O O . PRO A 1 175 ? 7.384 6.511 -2.709 1.00 88.31 175 PRO A O 1
ATOM 1291 N N . MET A 1 176 ? 7.985 4.975 -4.233 1.00 87.00 176 MET A N 1
ATOM 1292 C CA . MET A 1 176 ? 7.730 3.827 -3.370 1.00 87.00 176 MET A CA 1
ATOM 1293 C C . MET A 1 176 ? 8.821 3.694 -2.309 1.00 87.00 176 M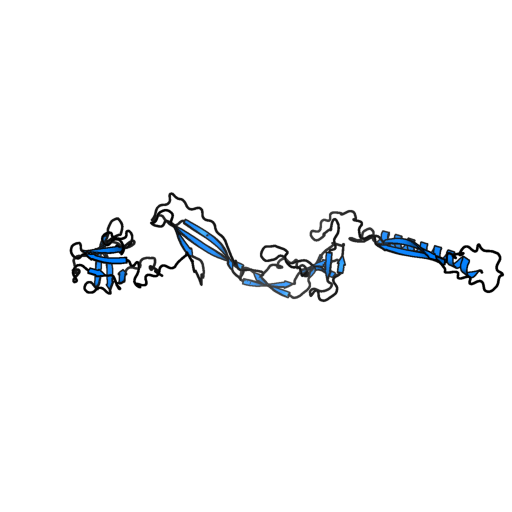ET A C 1
ATOM 1295 O O . MET A 1 176 ? 9.962 3.335 -2.610 1.00 87.00 176 MET A O 1
ATOM 1299 N N . ARG A 1 177 ? 8.449 3.956 -1.054 1.00 85.38 177 ARG A N 1
ATOM 1300 C CA . ARG A 1 177 ? 9.310 3.771 0.115 1.00 85.38 177 ARG A CA 1
ATOM 1301 C C . ARG A 1 177 ? 9.324 2.297 0.534 1.00 85.38 177 ARG A C 1
ATOM 1303 O O . ARG A 1 177 ? 8.280 1.728 0.845 1.00 85.38 177 ARG A O 1
ATOM 1310 N N . VAL A 1 178 ? 10.507 1.689 0.551 1.00 83.25 178 VAL A N 1
ATOM 1311 C CA . VAL A 1 178 ? 10.750 0.284 0.906 1.00 83.25 178 VAL A CA 1
ATOM 1312 C C . VAL A 1 178 ? 11.917 0.231 1.888 1.00 83.25 178 VAL A C 1
ATOM 1314 O O . VAL A 1 178 ? 13.056 -0.067 1.541 1.00 83.25 178 VAL A O 1
ATOM 1317 N N . ASP A 1 179 ? 11.624 0.549 3.144 1.00 78.12 179 ASP A N 1
ATOM 1318 C CA . ASP A 1 179 ? 12.527 0.314 4.266 1.00 78.12 179 ASP A CA 1
ATOM 1319 C C . ASP A 1 179 ? 11.802 -0.405 5.404 1.00 78.12 179 ASP A C 1
ATOM 1321 O O . ASP A 1 179 ? 10.572 -0.426 5.474 1.00 78.12 179 ASP A O 1
ATOM 1325 N N . GLN A 1 180 ? 12.575 -0.997 6.316 1.00 73.69 180 GLN A N 1
ATOM 1326 C CA . GLN A 1 180 ? 12.045 -1.778 7.440 1.00 73.69 180 GLN A CA 1
ATOM 1327 C C . GLN A 1 180 ? 11.118 -0.974 8.371 1.00 73.69 180 GLN A C 1
ATOM 1329 O O . GLN A 1 180 ? 10.376 -1.553 9.160 1.00 73.69 180 GLN A O 1
ATOM 1334 N N . PHE A 1 181 ? 11.151 0.357 8.278 1.00 70.56 181 PHE A N 1
ATOM 1335 C CA . PHE A 1 181 ? 10.351 1.287 9.057 1.00 70.56 181 PHE A CA 1
ATOM 1336 C C . PHE A 1 181 ? 9.449 2.157 8.170 1.00 70.56 181 PHE A C 1
ATOM 1338 O O . PHE A 1 181 ? 8.990 3.213 8.613 1.00 70.56 181 PHE A O 1
ATOM 1345 N N . ALA A 1 182 ? 9.167 1.730 6.932 1.00 67.44 182 ALA A N 1
ATOM 1346 C CA . ALA A 1 182 ? 8.306 2.460 6.000 1.00 67.44 182 ALA A CA 1
ATOM 1347 C C . ALA A 1 182 ? 6.922 2.762 6.604 1.00 67.44 182 ALA A C 1
ATOM 1349 O O . ALA A 1 182 ? 6.343 3.814 6.345 1.00 67.44 182 ALA A O 1
ATOM 1350 N N . PHE A 1 183 ? 6.456 1.877 7.489 1.00 69.31 183 PHE A N 1
ATOM 1351 C CA . PHE A 1 183 ? 5.173 1.967 8.189 1.00 69.31 183 PHE A CA 1
ATOM 1352 C C . PHE A 1 183 ? 5.308 2.300 9.684 1.00 69.31 183 PHE A C 1
ATOM 1354 O O . PHE A 1 183 ? 4.315 2.298 10.413 1.00 69.31 183 PHE A O 1
ATOM 1361 N N . ALA A 1 184 ? 6.523 2.577 10.173 1.00 63.72 184 ALA A N 1
ATOM 1362 C CA . ALA A 1 184 ? 6.711 2.996 11.557 1.00 63.72 184 ALA A CA 1
ATOM 1363 C C . ALA A 1 184 ? 6.018 4.352 11.764 1.00 63.72 184 ALA A C 1
ATOM 1365 O O . ALA A 1 184 ? 6.190 5.270 10.965 1.00 63.72 184 ALA A O 1
ATOM 1366 N N . ASN A 1 185 ? 5.222 4.474 12.826 1.00 61.56 185 ASN A N 1
ATOM 1367 C CA . ASN A 1 185 ? 4.441 5.668 13.175 1.00 61.56 185 ASN A CA 1
ATOM 1368 C C . ASN A 1 185 ? 3.258 6.012 12.247 1.00 61.56 185 ASN A C 1
ATOM 1370 O O . ASN A 1 185 ? 2.629 7.050 12.445 1.00 61.56 185 ASN A O 1
ATOM 1374 N N . GLN A 1 186 ? 2.881 5.150 11.297 1.00 70.50 186 GLN A N 1
ATOM 1375 C CA . GLN A 1 186 ? 1.638 5.305 10.526 1.00 70.50 186 GLN A CA 1
ATOM 1376 C C . GLN A 1 186 ? 0.455 4.626 11.228 1.00 70.50 186 GLN A C 1
ATOM 1378 O O . GLN A 1 186 ? -0.241 3.783 10.663 1.00 70.50 186 GLN A O 1
ATOM 1383 N N . PHE A 1 187 ? 0.235 4.963 12.497 1.00 72.44 187 PHE A N 1
ATOM 1384 C CA . PHE A 1 187 ? -0.893 4.424 13.247 1.00 72.44 187 PHE A CA 1
ATOM 1385 C C . PHE A 1 187 ? -2.156 5.218 12.937 1.00 72.44 187 PHE A C 1
ATOM 1387 O O . PHE A 1 187 ? -2.154 6.446 12.951 1.00 72.44 187 PHE A O 1
ATOM 1394 N N . GLN A 1 188 ? -3.249 4.508 12.685 1.00 73.81 188 GLN A N 1
ATOM 1395 C CA . GLN A 1 188 ? -4.564 5.110 12.519 1.00 73.81 188 GLN A CA 1
ATOM 1396 C C . GLN A 1 188 ? -5.496 4.557 13.589 1.00 73.81 188 GLN A C 1
ATOM 1398 O O . GLN A 1 188 ? -5.578 3.345 13.799 1.00 73.81 188 GLN A O 1
ATOM 1403 N N . ALA A 1 189 ? -6.184 5.462 14.285 1.00 81.81 189 ALA A N 1
ATOM 1404 C CA . ALA A 1 189 ? -7.130 5.081 15.320 1.00 81.81 189 ALA A CA 1
ATOM 1405 C C . ALA A 1 189 ? -8.326 4.346 14.701 1.00 81.81 189 ALA A C 1
ATOM 1407 O O . ALA A 1 189 ? -8.837 4.737 13.651 1.00 81.81 189 ALA A O 1
ATOM 1408 N N . THR A 1 190 ? -8.816 3.307 15.375 1.00 81.12 190 THR A N 1
ATOM 1409 C CA . THR A 1 190 ? -10.038 2.612 14.957 1.00 81.12 190 THR A CA 1
ATOM 1410 C C . THR A 1 190 ? -11.230 3.576 15.000 1.00 81.12 190 THR A C 1
ATOM 1412 O O . THR A 1 190 ? -11.604 4.047 16.071 1.00 81.12 190 THR A O 1
ATOM 1415 N N . THR A 1 191 ? -11.841 3.861 13.844 1.00 80.69 191 THR A N 1
ATOM 1416 C CA . THR A 1 191 ? -12.989 4.784 13.729 1.00 80.69 191 THR A CA 1
ATOM 1417 C C . THR A 1 191 ? -14.330 4.087 13.927 1.00 80.69 191 THR A C 1
ATOM 1419 O O . THR A 1 191 ? -15.240 4.643 14.537 1.00 80.69 191 THR A O 1
ATOM 1422 N N . SER A 1 192 ? -14.461 2.857 13.429 1.00 78.56 192 SER A N 1
ATOM 1423 C CA . SER A 1 192 ? -15.656 2.034 13.586 1.00 78.56 192 SER A CA 1
ATOM 1424 C C . SER A 1 192 ? -15.275 0.570 13.766 1.00 78.56 192 SER A C 1
ATOM 1426 O O . SER A 1 192 ? -14.282 0.096 13.217 1.00 78.56 192 SER A O 1
ATOM 1428 N N . ALA A 1 193 ? -16.061 -0.144 14.564 1.00 74.75 193 ALA A N 1
ATOM 1429 C CA . ALA A 1 193 ? -15.933 -1.579 14.741 1.00 74.75 193 ALA A CA 1
ATOM 1430 C C . ALA A 1 193 ? -17.321 -2.177 14.971 1.00 74.75 193 ALA A C 1
ATOM 1432 O O . ALA A 1 193 ? -18.099 -1.674 15.783 1.00 74.75 193 ALA A O 1
ATOM 1433 N N . SER A 1 194 ? -17.632 -3.253 14.255 1.00 78.31 194 SER A N 1
ATOM 1434 C CA . SER A 1 194 ? -18.859 -4.021 14.443 1.00 78.31 194 SER A CA 1
ATOM 1435 C C . SER A 1 194 ? -18.549 -5.304 15.198 1.00 78.31 194 SER A C 1
ATOM 1437 O O . SER A 1 194 ? -17.627 -6.032 14.832 1.00 78.31 194 SER A O 1
ATOM 1439 N N . VAL A 1 195 ? -19.352 -5.619 16.207 1.00 77.00 195 VAL A N 1
ATOM 1440 C CA . VAL A 1 195 ? -19.265 -6.881 16.941 1.00 77.00 195 VAL A CA 1
ATOM 1441 C C . VAL A 1 195 ? -20.637 -7.544 16.964 1.00 77.00 195 VAL A C 1
ATOM 1443 O O . VAL A 1 195 ? -21.650 -6.898 17.225 1.00 77.00 195 VAL A O 1
ATOM 1446 N N . GLY A 1 196 ? -20.668 -8.836 16.641 1.00 80.38 196 GLY A N 1
ATOM 1447 C CA . GLY A 1 196 ? -21.857 -9.675 16.744 1.00 80.38 196 GLY A CA 1
ATOM 1448 C C . GLY A 1 196 ? -21.753 -10.580 17.965 1.00 80.38 196 GLY A C 1
ATOM 1449 O O . GLY A 1 196 ? -20.712 -11.196 18.190 1.00 80.38 196 GLY A O 1
ATOM 1450 N N . PHE A 1 197 ? -22.832 -10.683 18.738 1.00 78.81 197 PHE A N 1
ATOM 1451 C CA . PHE A 1 197 ? -22.906 -11.561 19.905 1.00 78.81 197 PHE A CA 1
ATOM 1452 C C . PHE A 1 197 ? -23.951 -12.652 19.674 1.00 78.81 197 PHE A C 1
ATOM 1454 O O . PHE A 1 197 ? -25.052 -12.367 19.207 1.00 78.81 197 PHE A O 1
ATOM 1461 N N . ASN A 1 198 ? -23.631 -13.892 20.048 1.00 81.81 198 ASN A N 1
ATOM 1462 C CA . ASN A 1 198 ? -24.610 -14.972 20.136 1.00 81.81 198 ASN A CA 1
ATOM 1463 C C . ASN A 1 198 ? -24.902 -15.251 21.614 1.00 81.81 198 ASN A C 1
ATOM 1465 O O . ASN A 1 198 ? -24.031 -15.727 22.341 1.00 81.81 198 ASN A O 1
ATOM 1469 N N . LEU A 1 199 ? -26.108 -14.905 22.066 1.00 80.62 199 LEU A N 1
ATOM 1470 C CA . LEU A 1 199 ? -26.499 -14.979 23.473 1.00 80.62 199 LEU A CA 1
ATOM 1471 C C . LEU A 1 199 ? -27.412 -16.181 23.714 1.00 80.62 199 LEU A C 1
ATOM 1473 O O . LEU A 1 199 ? -28.375 -16.407 22.982 1.00 80.62 199 LEU A O 1
ATOM 1477 N N . SER A 1 200 ? -27.144 -16.934 24.782 1.00 80.12 200 SER A N 1
ATOM 1478 C CA . SER A 1 200 ? -27.936 -18.120 25.117 1.00 80.12 200 SER A CA 1
ATOM 1479 C C . SER A 1 200 ? -29.345 -17.752 25.587 1.00 80.12 200 SER A C 1
ATOM 1481 O O . SER A 1 200 ? -29.528 -17.036 26.576 1.00 80.12 200 SER A O 1
ATOM 1483 N N . SER A 1 201 ? -30.364 -18.319 24.937 1.00 79.88 201 SER A N 1
ATOM 1484 C CA . SER A 1 201 ? -31.767 -18.162 25.340 1.00 79.88 201 SER A CA 1
ATOM 1485 C C . SER A 1 201 ? -32.066 -18.779 26.714 1.00 79.88 201 SER A C 1
ATOM 1487 O O . SER A 1 201 ? -32.950 -18.287 27.418 1.00 79.88 201 SER A O 1
ATOM 1489 N N . LEU A 1 202 ? -31.294 -19.790 27.131 1.00 78.44 202 LEU A N 1
ATOM 1490 C CA . LEU A 1 202 ? -31.459 -20.526 28.392 1.00 78.44 202 LEU A CA 1
ATOM 1491 C C . LEU A 1 202 ? -30.908 -19.789 29.616 1.00 78.44 202 LEU A C 1
ATOM 1493 O O . LEU A 1 202 ? -31.192 -20.181 30.747 1.00 78.44 202 LEU A O 1
ATOM 1497 N N . LYS A 1 203 ? -30.115 -18.729 29.419 1.00 71.12 203 LYS A N 1
ATOM 1498 C CA . LYS A 1 203 ? -29.561 -17.955 30.533 1.00 71.12 203 LYS A CA 1
ATOM 1499 C C . LYS A 1 203 ? -30.702 -17.364 31.363 1.00 71.12 203 LYS A C 1
ATOM 1501 O O . LYS A 1 203 ? -31.714 -16.954 30.798 1.00 71.12 203 LYS A O 1
ATOM 1506 N N . GLN A 1 204 ? -30.570 -17.340 32.685 1.00 69.94 204 GLN A N 1
ATOM 1507 C CA . GLN A 1 204 ? -31.596 -16.813 33.588 1.00 69.94 204 GLN A CA 1
ATOM 1508 C C . GLN A 1 204 ? -31.194 -15.437 34.123 1.00 69.94 204 GLN A C 1
ATOM 1510 O O . GLN A 1 204 ? -30.013 -15.079 34.135 1.00 69.94 204 GLN A O 1
ATOM 1515 N N . PHE A 1 205 ? -32.190 -14.654 34.535 1.00 64.62 205 PHE A N 1
ATOM 1516 C CA . PHE A 1 205 ? -31.955 -13.398 35.239 1.00 64.62 205 PHE A CA 1
ATOM 1517 C C . PHE A 1 205 ? -31.185 -13.662 36.544 1.00 64.62 205 PHE A C 1
ATOM 1519 O O . PHE A 1 205 ? -31.489 -14.617 37.253 1.00 64.62 205 PHE A O 1
ATOM 1526 N N . GLY A 1 206 ? -30.184 -12.831 36.847 1.00 61.56 206 GLY A N 1
ATOM 1527 C CA . GLY A 1 206 ? -29.315 -12.989 38.021 1.00 61.56 206 GLY A CA 1
ATOM 1528 C C . GLY A 1 206 ? -28.049 -13.823 37.788 1.00 61.56 206 GLY A C 1
ATOM 1529 O O . GLY A 1 206 ? -27.134 -13.762 38.606 1.00 61.56 206 GLY A O 1
ATOM 1530 N N . ASN A 1 207 ? -27.935 -14.537 36.662 1.00 70.00 207 ASN A N 1
ATOM 1531 C CA . ASN A 1 207 ? -26.681 -15.197 36.290 1.00 70.00 207 ASN A CA 1
ATOM 1532 C C . ASN A 1 207 ? -25.608 -14.162 35.913 1.00 70.00 207 ASN A C 1
ATOM 1534 O O . ASN A 1 207 ? -25.921 -13.119 35.331 1.00 70.00 207 ASN A O 1
ATOM 1538 N N . ALA A 1 208 ? -24.339 -14.486 36.189 1.00 73.62 208 ALA A N 1
ATOM 1539 C CA . ALA A 1 208 ? -23.193 -13.654 35.816 1.00 73.62 208 ALA A CA 1
ATOM 1540 C C . ALA A 1 208 ? -23.227 -13.286 34.322 1.00 73.62 208 ALA A C 1
ATOM 1542 O O . ALA A 1 208 ? -23.603 -14.113 33.491 1.00 73.62 208 ALA A O 1
ATOM 1543 N N . GLY A 1 209 ? -22.862 -12.049 33.978 1.00 73.69 209 GLY A N 1
ATOM 1544 C CA . GLY A 1 209 ? -22.863 -11.567 32.592 1.00 73.69 209 GLY A CA 1
ATOM 1545 C C . GLY A 1 209 ? -21.862 -12.303 31.701 1.00 73.69 209 GLY A C 1
ATOM 1546 O O . GLY A 1 209 ? -20.853 -12.799 32.190 1.00 73.69 209 GLY A O 1
ATOM 1547 N N . ASP A 1 210 ? -22.157 -12.394 30.402 1.00 78.69 210 ASP A N 1
ATOM 1548 C CA . ASP A 1 210 ? -21.174 -12.853 29.412 1.00 78.69 210 ASP A CA 1
ATOM 1549 C C . ASP A 1 210 ? -20.322 -11.660 28.989 1.00 78.69 210 ASP A C 1
ATOM 1551 O O . ASP A 1 210 ? -20.868 -10.639 28.568 1.00 78.69 210 ASP A O 1
ATOM 1555 N N . THR A 1 211 ? -19.002 -11.784 29.113 1.00 82.81 211 THR A N 1
ATOM 1556 C CA . THR A 1 211 ? -18.061 -10.714 28.776 1.00 82.81 211 THR A CA 1
ATOM 1557 C C . THR A 1 211 ? -17.356 -11.022 27.465 1.00 82.81 211 THR A C 1
ATOM 1559 O O . THR A 1 211 ? -16.746 -12.078 27.308 1.00 82.81 211 THR A O 1
ATOM 1562 N N . PHE A 1 212 ? -17.387 -10.066 26.545 1.00 82.88 212 PHE A N 1
ATOM 1563 C CA . PHE A 1 212 ? -16.701 -10.116 25.261 1.00 82.88 212 PHE A CA 1
ATOM 1564 C C . PHE A 1 212 ? -15.696 -8.977 25.181 1.00 82.88 212 PHE A C 1
ATOM 1566 O O . PHE A 1 212 ? -15.985 -7.870 25.618 1.00 82.88 212 PHE A O 1
ATOM 1573 N N . ALA A 1 213 ? -14.525 -9.232 24.610 1.00 84.69 213 ALA A N 1
ATOM 1574 C CA . ALA A 1 213 ? -13.481 -8.229 24.465 1.00 84.69 213 ALA A CA 1
ATOM 1575 C C . ALA A 1 213 ? -13.262 -7.907 22.986 1.00 84.69 213 ALA A C 1
ATOM 1577 O O . ALA A 1 213 ? -13.039 -8.805 22.175 1.00 84.69 213 ALA A O 1
ATOM 1578 N N . LEU A 1 214 ? -13.283 -6.621 22.656 1.00 83.56 214 LEU A N 1
ATOM 1579 C CA . LEU A 1 214 ? -12.868 -6.085 21.371 1.00 83.56 214 LEU A CA 1
ATOM 1580 C C . LEU A 1 214 ? -11.551 -5.338 21.555 1.00 83.56 214 LEU A C 1
ATOM 1582 O O . LEU A 1 214 ? -11.432 -4.454 22.403 1.00 83.56 214 LEU A O 1
ATOM 1586 N N . LYS A 1 215 ? -10.563 -5.686 20.739 1.00 85.94 215 LYS A N 1
ATOM 1587 C CA . LYS A 1 215 ? -9.292 -4.972 20.678 1.00 85.94 215 LYS A CA 1
ATOM 1588 C C . LYS A 1 215 ? -9.402 -3.889 19.610 1.00 85.94 215 LYS A C 1
ATOM 1590 O O . LYS A 1 215 ? -9.703 -4.199 18.463 1.00 85.94 215 LYS A O 1
ATOM 1595 N N . ILE A 1 216 ? -9.168 -2.645 20.003 1.00 83.19 216 ILE A N 1
ATOM 1596 C CA . ILE A 1 216 ? -9.101 -1.478 19.119 1.00 83.19 216 ILE A CA 1
ATOM 1597 C C . ILE A 1 216 ? -7.706 -0.861 19.208 1.00 83.19 216 ILE A C 1
ATOM 1599 O O . ILE A 1 216 ? -6.970 -1.123 20.158 1.00 83.19 216 ILE A O 1
ATOM 1603 N N . VAL A 1 217 ? -7.335 -0.041 18.234 1.00 82.75 217 VAL A N 1
ATOM 1604 C CA . VAL A 1 217 ? -6.037 0.643 18.194 1.00 82.75 217 VAL A CA 1
ATOM 1605 C C . VAL A 1 217 ? -6.272 2.142 18.340 1.00 82.75 217 VAL A C 1
ATOM 1607 O O . VAL A 1 217 ? -7.199 2.684 17.735 1.00 82.75 217 VAL A O 1
ATOM 1610 N N . ASP A 1 218 ? -5.482 2.807 19.183 1.00 79.50 218 ASP A N 1
ATOM 1611 C CA . ASP A 1 218 ? -5.528 4.265 19.319 1.00 79.50 218 ASP A CA 1
ATOM 1612 C C . ASP A 1 218 ? -4.622 4.984 18.304 1.00 79.50 218 ASP A C 1
ATOM 1614 O O . ASP A 1 218 ? -3.893 4.360 17.536 1.00 79.50 218 ASP A O 1
ATOM 1618 N N . SER A 1 219 ? -4.669 6.319 18.287 1.00 79.88 219 SER A N 1
ATOM 1619 C CA . SER A 1 219 ? -3.869 7.153 17.374 1.00 79.88 219 SER A CA 1
ATOM 1620 C C . SER A 1 219 ? -2.358 6.985 17.541 1.00 79.88 219 SER A C 1
ATOM 1622 O O . SER A 1 219 ? -1.600 7.393 16.670 1.00 79.88 219 SER A O 1
ATOM 1624 N N . ASN A 1 220 ? -1.915 6.402 18.656 1.00 75.00 220 ASN A N 1
ATOM 1625 C CA . ASN A 1 220 ? -0.508 6.183 18.966 1.00 75.00 220 ASN A CA 1
ATOM 1626 C C . ASN A 1 220 ? -0.103 4.722 18.706 1.00 75.00 220 ASN A C 1
ATOM 1628 O O . ASN A 1 220 ? 0.982 4.309 19.106 1.00 75.00 220 ASN A O 1
ATOM 1632 N N . GLY A 1 221 ? -0.983 3.919 18.093 1.00 73.31 221 GLY A N 1
ATOM 1633 C CA . GLY A 1 221 ? -0.737 2.508 17.803 1.00 73.31 221 GLY A CA 1
ATOM 1634 C C . GLY A 1 221 ? -0.909 1.579 19.001 1.00 73.31 221 GLY A C 1
ATOM 1635 O O . GLY A 1 221 ? -0.719 0.369 18.871 1.00 73.31 221 GLY A O 1
ATOM 1636 N N . LYS A 1 222 ? -1.287 2.096 20.177 1.00 79.31 222 LYS A N 1
ATOM 1637 C CA . LYS A 1 222 ? -1.464 1.267 21.366 1.00 79.31 222 LYS A CA 1
ATOM 1638 C C . LYS A 1 222 ? -2.787 0.520 21.265 1.00 79.31 222 LYS A C 1
ATOM 1640 O O . LYS A 1 222 ? -3.860 1.108 21.116 1.00 79.31 222 LYS A O 1
ATOM 1645 N N . GLN A 1 223 ? -2.713 -0.800 21.407 1.00 82.00 223 GLN A N 1
ATOM 1646 C CA . GLN A 1 223 ? -3.900 -1.638 21.456 1.00 82.00 223 GLN A CA 1
ATOM 1647 C C . GLN A 1 223 ? -4.642 -1.414 22.782 1.00 82.00 223 GLN A C 1
ATOM 1649 O O . GLN A 1 223 ? -4.097 -1.631 23.867 1.00 82.00 223 GLN A O 1
ATOM 1654 N N . ARG A 1 224 ? -5.907 -1.015 22.695 1.00 79.50 224 ARG A N 1
ATOM 1655 C CA . ARG A 1 224 ? -6.831 -0.877 23.821 1.00 79.50 224 ARG A CA 1
ATOM 1656 C C . ARG A 1 224 ? -7.893 -1.959 23.752 1.00 79.50 224 ARG A C 1
ATOM 1658 O O . ARG A 1 224 ? -8.260 -2.420 22.676 1.00 79.50 224 ARG A O 1
ATOM 1665 N N . THR A 1 225 ? -8.383 -2.374 24.914 1.00 83.38 225 THR A N 1
ATOM 1666 C CA . THR A 1 225 ? -9.445 -3.380 25.002 1.00 83.38 225 THR A CA 1
ATOM 1667 C C . THR A 1 225 ? -10.723 -2.718 25.488 1.00 83.38 225 THR A C 1
ATOM 1669 O O . THR A 1 225 ? -10.732 -2.093 26.547 1.00 83.38 225 THR A O 1
ATOM 1672 N N . VAL A 1 226 ? -11.786 -2.871 24.706 1.00 80.75 226 VAL A N 1
ATOM 1673 C CA . VAL A 1 226 ? -13.155 -2.520 25.075 1.00 80.75 226 VAL A CA 1
ATOM 1674 C C . VAL A 1 226 ? -13.883 -3.814 25.412 1.00 80.75 226 VAL A C 1
ATOM 1676 O O . VAL A 1 226 ? -13.963 -4.724 24.590 1.00 80.75 226 VAL A O 1
ATOM 1679 N N . SER A 1 227 ? -14.392 -3.908 26.631 1.00 80.56 227 SER A N 1
ATOM 1680 C CA . SER A 1 227 ? -15.124 -5.060 27.139 1.00 80.56 227 SER A CA 1
ATOM 1681 C C . SER A 1 227 ? -16.623 -4.779 27.134 1.00 80.56 227 SER A C 1
ATOM 1683 O O . SER A 1 227 ? -17.073 -3.735 27.601 1.00 80.56 227 SER A O 1
ATOM 1685 N N . PHE A 1 228 ? -17.399 -5.732 26.634 1.00 78.00 228 PHE A N 1
ATOM 1686 C CA . PHE A 1 228 ? -18.855 -5.720 26.594 1.00 78.00 228 PHE A CA 1
ATOM 1687 C C . PHE A 1 228 ? -19.371 -6.823 27.507 1.00 78.00 228 PHE A C 1
ATOM 1689 O O . PHE A 1 228 ? -19.176 -8.001 27.222 1.00 78.00 228 PHE A O 1
ATOM 1696 N N . THR A 1 229 ? -20.046 -6.454 28.586 1.00 77.25 229 THR A N 1
ATOM 1697 C CA . THR A 1 229 ? -20.669 -7.394 29.517 1.00 77.25 229 THR A CA 1
ATOM 1698 C C . THR A 1 229 ? -22.174 -7.401 29.288 1.00 77.25 229 THR A C 1
ATOM 1700 O O . THR A 1 229 ? -22.844 -6.394 29.516 1.00 77.25 229 THR A O 1
ATOM 1703 N N . LEU A 1 230 ? -22.721 -8.534 28.847 1.00 72.81 230 LEU A N 1
ATOM 1704 C CA . LEU A 1 230 ? -24.149 -8.714 28.598 1.00 72.81 230 LEU A CA 1
ATOM 1705 C C . LEU A 1 230 ? -24.791 -9.543 29.713 1.00 72.81 230 LEU A C 1
ATOM 1707 O O . LEU A 1 230 ? -24.423 -10.689 29.965 1.00 72.81 230 LEU A O 1
ATOM 1711 N N . THR A 1 231 ? -25.781 -8.960 30.383 1.00 73.56 231 THR A N 1
ATOM 1712 C CA . THR A 1 231 ? -26.557 -9.587 31.464 1.00 73.56 231 THR A CA 1
ATOM 1713 C C . THR A 1 231 ? -28.018 -9.696 31.051 1.00 73.56 231 THR A C 1
ATOM 1715 O O . THR A 1 231 ? -28.551 -8.803 30.392 1.00 73.56 231 THR A O 1
ATOM 1718 N N . LYS A 1 232 ? -28.687 -10.801 31.391 1.00 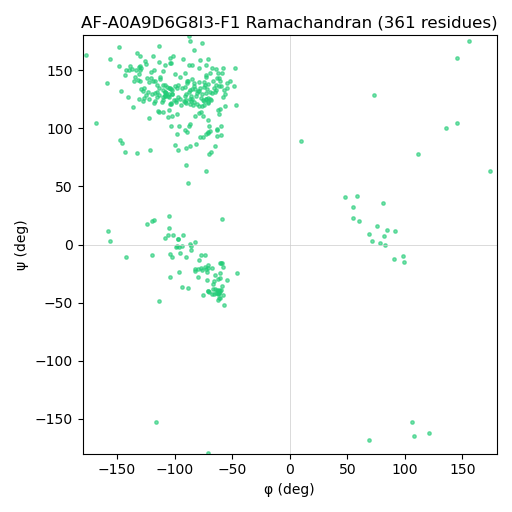61.81 232 LYS A N 1
ATOM 1719 C CA . LYS A 1 232 ? -30.095 -10.977 31.016 1.00 61.81 232 LYS A CA 1
ATOM 1720 C C . LYS A 1 232 ? -30.980 -10.056 31.854 1.00 61.81 232 LYS A C 1
ATOM 1722 O O . LYS A 1 232 ? -30.794 -9.979 33.066 1.00 61.81 232 LYS A O 1
ATOM 1727 N N . ALA A 1 233 ? -31.917 -9.358 31.214 1.00 61.62 233 ALA A N 1
ATOM 1728 C CA . ALA A 1 233 ? -32.876 -8.494 31.895 1.00 61.62 233 ALA A CA 1
ATOM 1729 C C . ALA A 1 233 ? -34.075 -9.298 32.431 1.00 61.62 233 ALA A C 1
ATOM 1731 O O . ALA A 1 233 ? -34.257 -10.468 32.097 1.00 61.62 233 ALA A O 1
ATOM 1732 N N . LEU A 1 234 ? -34.883 -8.665 33.288 1.00 51.25 234 LEU A N 1
ATOM 1733 C CA . LEU A 1 234 ? -36.064 -9.289 33.898 1.00 51.25 234 LEU A CA 1
ATOM 1734 C C . LEU A 1 234 ? -37.152 -9.599 32.853 1.00 51.25 234 LEU A C 1
ATOM 1736 O O . LEU A 1 234 ? -37.863 -10.595 32.956 1.00 51.25 234 LEU A O 1
ATOM 1740 N N . THR A 1 235 ? -37.267 -8.745 31.835 1.00 50.84 235 THR A N 1
ATOM 1741 C CA . THR A 1 235 ? -38.186 -8.926 30.711 1.00 50.84 235 THR A CA 1
ATOM 1742 C C . THR A 1 235 ? -37.676 -10.021 29.780 1.00 50.84 235 THR A C 1
ATOM 1744 O O . THR A 1 235 ? -36.492 -10.064 29.429 1.00 50.84 235 THR A O 1
ATOM 1747 N N . ALA A 1 236 ? -38.584 -10.884 29.320 1.00 57.06 236 ALA A N 1
ATOM 1748 C CA . ALA A 1 236 ? -38.261 -11.896 28.324 1.00 57.06 236 ALA A CA 1
ATOM 1749 C C . ALA A 1 236 ? -37.632 -11.257 27.072 1.00 57.06 236 ALA A C 1
ATOM 1751 O O . ALA A 1 236 ? -38.069 -10.207 26.605 1.00 57.06 236 ALA A O 1
ATOM 1752 N N . ASN A 1 237 ? -36.601 -11.913 26.531 1.00 66.06 237 ASN A N 1
ATOM 1753 C CA . ASN A 1 23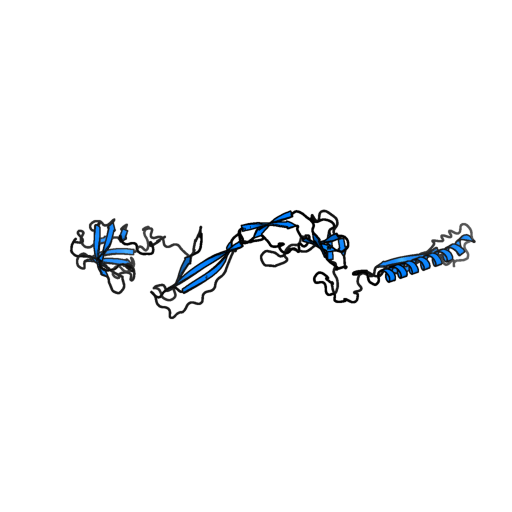7 ? -35.863 -11.492 25.334 1.00 66.06 237 ASN A CA 1
ATOM 1754 C C . ASN A 1 237 ? -35.167 -10.121 25.422 1.00 66.06 237 ASN A C 1
ATOM 1756 O O . ASN A 1 237 ? -34.819 -9.551 24.392 1.00 66.06 237 ASN A O 1
ATOM 1760 N N . GLN A 1 238 ? -34.911 -9.607 26.628 1.00 70.06 238 GLN A N 1
ATOM 1761 C CA . GLN A 1 238 ? -34.139 -8.379 26.818 1.00 70.06 238 GLN A CA 1
ATOM 1762 C C . GLN A 1 238 ? -32.799 -8.650 27.510 1.00 70.06 238 GLN A C 1
ATOM 1764 O O . GLN A 1 238 ? -32.684 -9.498 28.399 1.00 70.06 238 GLN A O 1
ATOM 1769 N N . TRP A 1 239 ? -31.782 -7.892 27.103 1.00 66.50 239 TRP A N 1
ATOM 1770 C CA . TRP A 1 239 ? -30.422 -7.962 27.628 1.00 66.50 239 TRP A CA 1
ATOM 1771 C C . TRP A 1 239 ? -29.924 -6.561 27.956 1.00 66.50 239 TRP A C 1
ATOM 1773 O O . TRP A 1 239 ? -30.183 -5.609 27.223 1.00 66.50 239 TRP A O 1
ATOM 1783 N N . ARG A 1 240 ? -29.192 -6.440 29.059 1.00 67.50 240 ARG A N 1
ATOM 1784 C CA . ARG A 1 240 ? -28.483 -5.227 29.448 1.00 67.50 240 ARG A CA 1
ATOM 1785 C C . ARG A 1 240 ? -27.023 -5.378 29.049 1.00 67.50 240 ARG A C 1
ATOM 1787 O O . ARG A 1 240 ? -26.363 -6.316 29.490 1.00 67.50 240 ARG A O 1
ATOM 1794 N N . MET A 1 241 ? -26.536 -4.450 28.234 1.00 70.62 241 MET A N 1
ATOM 1795 C CA . MET A 1 241 ? -25.138 -4.371 27.821 1.00 70.62 241 MET A CA 1
ATOM 1796 C C . MET A 1 241 ? -24.435 -3.278 28.617 1.00 70.62 241 MET A C 1
ATOM 1798 O O . MET A 1 241 ? -24.913 -2.148 28.687 1.00 70.62 241 MET A O 1
ATOM 1802 N N . GLN A 1 242 ? -23.297 -3.623 29.200 1.00 70.25 242 GLN A N 1
ATOM 1803 C CA . GLN A 1 242 ? -22.416 -2.704 29.900 1.00 70.25 242 GLN A CA 1
ATOM 1804 C C . GLN A 1 242 ? -21.082 -2.672 29.159 1.00 70.25 242 GLN A C 1
ATOM 1806 O O . GLN A 1 242 ? -20.534 -3.725 28.844 1.00 70.25 242 GLN A O 1
ATOM 1811 N N . VAL A 1 243 ? -20.580 -1.478 28.855 1.00 70.44 243 VAL A N 1
ATOM 1812 C CA . VAL A 1 243 ? -19.309 -1.296 28.146 1.00 70.44 243 VAL A CA 1
ATOM 1813 C C . VAL A 1 243 ? -18.284 -0.751 29.129 1.00 70.44 243 VAL A C 1
ATOM 1815 O O . VAL A 1 243 ? -18.571 0.196 29.858 1.00 70.44 243 VAL A O 1
ATOM 1818 N N . SER A 1 244 ? -17.101 -1.350 29.166 1.00 68.94 244 SER A N 1
ATOM 1819 C CA . SER A 1 244 ? -15.972 -0.878 29.963 1.00 68.94 244 SER A CA 1
ATOM 1820 C C . SER A 1 244 ? -14.695 -0.870 29.129 1.00 68.94 244 SER A C 1
ATOM 1822 O O . SER A 1 244 ? -14.538 -1.643 28.189 1.00 68.94 244 SER A O 1
ATOM 1824 N N . GLY A 1 245 ? -13.776 0.037 29.437 1.00 67.69 245 GLY A N 1
ATOM 1825 C CA . GLY A 1 245 ? -12.537 0.214 28.687 1.00 67.69 245 GLY A CA 1
ATOM 1826 C C . GLY A 1 245 ? -11.658 1.278 29.330 1.00 67.69 245 GLY A C 1
ATOM 1827 O O . GLY A 1 245 ? -12.122 2.058 30.163 1.00 67.69 245 GLY A O 1
ATOM 1828 N N . ASP A 1 246 ? -10.384 1.291 28.954 1.00 59.38 246 ASP A N 1
ATOM 1829 C CA . ASP A 1 246 ? -9.413 2.256 29.468 1.00 59.38 246 ASP A CA 1
ATOM 1830 C C . ASP A 1 246 ? -9.635 3.648 28.845 1.00 59.38 246 ASP A C 1
ATOM 1832 O O . ASP A 1 246 ? -9.600 3.806 27.619 1.00 59.38 246 ASP A O 1
ATOM 1836 N N . ASN A 1 247 ? -9.837 4.658 29.698 1.00 56.84 247 ASN A N 1
ATOM 1837 C CA . ASN A 1 247 ? -9.966 6.072 29.327 1.00 56.84 247 ASN A CA 1
ATOM 1838 C C . ASN A 1 247 ? -11.118 6.395 28.342 1.00 56.84 247 ASN A C 1
ATOM 1840 O O . ASN A 1 247 ? -10.962 7.194 27.417 1.00 56.84 247 ASN A O 1
ATOM 1844 N N . LEU A 1 248 ? -12.295 5.789 28.538 1.00 56.88 248 LEU A N 1
ATOM 1845 C CA . LEU A 1 248 ? -13.509 6.119 27.781 1.00 56.88 248 LEU A CA 1
ATOM 1846 C C . LEU A 1 248 ? -14.037 7.510 28.185 1.00 56.88 248 LEU A C 1
ATOM 1848 O O . LEU A 1 248 ? -14.678 7.659 29.221 1.00 56.88 248 LEU A O 1
ATOM 1852 N N . THR A 1 249 ? -13.781 8.533 27.367 1.00 50.16 249 THR A N 1
ATOM 1853 C CA . THR A 1 249 ? -14.170 9.929 27.654 1.00 50.16 249 THR A CA 1
ATOM 1854 C C . THR A 1 249 ? -15.624 10.252 27.301 1.00 50.16 249 THR A C 1
ATOM 1856 O O . THR A 1 249 ? -16.195 11.182 27.861 1.00 50.16 249 THR A O 1
ATOM 1859 N N . THR A 1 250 ? -16.244 9.484 26.400 1.00 45.66 250 THR A N 1
ATOM 1860 C CA . THR A 1 250 ? -17.638 9.664 25.959 1.00 45.66 250 THR A CA 1
ATOM 1861 C C . THR A 1 250 ? -18.265 8.308 25.621 1.00 45.66 250 THR A C 1
ATOM 1863 O O . THR A 1 250 ? -18.191 7.821 24.501 1.00 45.66 250 THR A O 1
ATOM 1866 N N . SER A 1 251 ? -18.879 7.652 26.607 1.00 45.16 251 SER A N 1
ATOM 1867 C CA . SER A 1 251 ? -19.698 6.457 26.352 1.00 45.16 251 SER A CA 1
ATOM 1868 C C . SER A 1 251 ? -21.164 6.859 26.263 1.00 45.16 251 SER A C 1
ATOM 1870 O O . SER A 1 251 ? -21.905 6.733 27.233 1.00 45.16 251 SER A O 1
ATOM 1872 N N . SER A 1 252 ? -21.601 7.365 25.112 1.00 41.00 252 SER A N 1
ATOM 1873 C CA . SER A 1 252 ? -23.031 7.463 24.828 1.00 41.00 252 SER A CA 1
ATOM 1874 C C . SER A 1 252 ? -23.468 6.164 24.164 1.00 41.00 252 SER A C 1
ATOM 1876 O O . SER A 1 252 ? -23.296 5.970 22.962 1.00 41.00 252 SER A O 1
ATOM 1878 N N . ILE A 1 253 ? -24.014 5.246 24.955 1.00 41.22 253 ILE A N 1
ATOM 1879 C CA . ILE A 1 253 ? -24.843 4.180 24.402 1.00 41.22 253 ILE A CA 1
ATOM 1880 C C . ILE A 1 253 ? -26.168 4.875 24.110 1.00 41.22 253 ILE A C 1
ATOM 1882 O O . ILE A 1 253 ? -26.822 5.349 25.036 1.00 41.22 253 ILE A O 1
ATOM 1886 N N . THR A 1 254 ? -26.545 4.995 22.841 1.00 30.61 254 THR A N 1
ATOM 1887 C CA . THR A 1 254 ? -27.895 5.423 22.467 1.00 30.61 254 THR A CA 1
ATOM 1888 C C . THR A 1 254 ? -28.697 4.173 22.118 1.00 30.61 254 THR A C 1
ATOM 1890 O O . THR A 1 254 ? -28.762 3.795 20.949 1.00 30.61 254 THR A O 1
ATOM 1893 N N . PRO A 1 255 ? -29.318 3.472 23.086 1.00 34.19 255 PRO A N 1
ATOM 1894 C CA . PRO A 1 255 ? -30.558 2.790 22.767 1.00 34.19 255 PRO A CA 1
ATOM 1895 C C . PRO A 1 255 ? -31.555 3.873 22.347 1.00 34.19 255 PRO A C 1
ATOM 1897 O O . PRO A 1 255 ? -31.546 4.970 22.908 1.00 34.19 255 PRO A O 1
ATOM 1900 N N . GLY A 1 256 ? -32.407 3.594 21.365 1.00 37.06 256 GLY A N 1
ATOM 1901 C CA . GLY A 1 256 ? -33.540 4.470 21.090 1.00 37.06 256 GLY A CA 1
ATOM 1902 C C . GLY A 1 256 ? -34.273 4.834 22.390 1.00 37.06 256 GLY A C 1
ATOM 1903 O O . GLY A 1 256 ? -34.780 3.949 23.072 1.00 37.06 256 GLY A O 1
ATOM 1904 N N . ALA A 1 257 ? -34.308 6.143 22.656 1.00 24.89 257 ALA A N 1
ATOM 1905 C CA . ALA A 1 257 ? -35.004 6.882 23.711 1.00 24.89 257 ALA A CA 1
ATOM 1906 C C . ALA A 1 257 ? -34.469 6.800 25.160 1.00 24.89 257 ALA A C 1
ATOM 1908 O O . ALA A 1 257 ? -34.276 5.741 25.753 1.00 24.89 257 ALA A O 1
ATOM 1909 N N . ALA A 1 258 ? -34.290 8.001 25.721 1.00 25.98 258 ALA A N 1
ATOM 1910 C CA . ALA A 1 258 ? -34.011 8.300 27.119 1.00 25.98 258 ALA A CA 1
ATOM 1911 C C . ALA A 1 258 ? -35.104 7.760 28.058 1.00 25.98 258 ALA A C 1
ATOM 1913 O O . ALA A 1 258 ? -36.275 7.692 27.681 1.00 25.98 258 ALA A O 1
ATOM 1914 N N . PHE A 1 259 ? -34.735 7.451 29.302 1.00 28.70 259 PHE A N 1
ATOM 1915 C CA . PHE A 1 259 ? -35.695 7.250 30.386 1.00 28.70 259 PHE A CA 1
ATOM 1916 C C . PHE A 1 259 ? -35.380 8.241 31.495 1.00 28.70 259 PHE A C 1
ATOM 1918 O O . PHE A 1 259 ? -34.690 7.904 32.462 1.00 28.70 259 PHE A O 1
ATOM 1925 N N . SER A 1 260 ? -35.861 9.471 31.300 1.00 26.12 260 SER A N 1
ATOM 1926 C CA . SER A 1 260 ? -35.849 10.474 32.343 1.00 26.12 260 SER A CA 1
ATOM 1927 C C . SER A 1 260 ? -37.096 10.335 33.188 1.00 26.12 260 SER A C 1
ATOM 1929 O O . SER A 1 260 ? -38.211 10.357 32.669 1.00 26.12 260 SER A O 1
ATOM 1931 N N . LEU A 1 261 ? -36.927 10.192 34.503 1.00 31.67 261 LEU A N 1
ATOM 1932 C CA . LEU A 1 261 ? -38.045 10.364 35.427 1.00 31.67 261 LEU A CA 1
ATOM 1933 C C . LEU A 1 261 ? -38.093 11.833 35.849 1.00 31.67 261 LEU A C 1
ATOM 1935 O O . LEU A 1 261 ? -37.818 12.197 36.987 1.00 31.67 261 LEU A O 1
ATOM 1939 N N . SER A 1 262 ? -38.437 12.684 34.886 1.00 29.30 262 SER A N 1
ATOM 1940 C CA . SER A 1 262 ? -39.064 13.966 35.179 1.00 29.30 262 SER A CA 1
ATOM 1941 C C . SER A 1 262 ? -40.520 13.666 35.524 1.00 29.30 262 SER A C 1
ATOM 1943 O O . SER A 1 262 ? -41.244 13.131 34.683 1.00 29.30 262 SER A O 1
ATOM 1945 N N . THR A 1 263 ? -40.976 13.989 36.737 1.00 35.47 263 THR A N 1
ATOM 1946 C CA . THR A 1 263 ? -42.412 14.026 37.057 1.00 35.47 263 THR A CA 1
ATOM 1947 C C . THR A 1 263 ? -43.053 15.251 36.400 1.00 35.47 263 THR A C 1
ATOM 1949 O O . THR A 1 263 ? -43.563 16.162 37.042 1.00 35.47 263 THR A O 1
ATOM 1952 N N . GLY A 1 264 ? -43.022 15.271 35.070 1.00 29.55 264 GLY A N 1
ATOM 1953 C CA . GLY A 1 264 ? -43.922 16.053 34.244 1.00 29.55 264 GLY A CA 1
ATOM 1954 C C . GLY A 1 264 ? -45.062 15.141 33.826 1.00 29.55 264 GLY A C 1
ATOM 1955 O O . GLY A 1 264 ? -44.871 14.301 32.957 1.00 29.55 264 GLY A O 1
ATOM 1956 N N . THR A 1 265 ? -46.208 15.281 34.495 1.00 37.84 265 THR A N 1
ATOM 1957 C CA . THR A 1 265 ? -47.544 14.786 34.108 1.00 37.84 265 THR A CA 1
ATOM 1958 C C . THR A 1 265 ? -47.575 13.835 32.901 1.00 37.84 265 THR A C 1
ATOM 1960 O O . THR A 1 265 ? -47.768 14.271 31.765 1.00 37.84 265 THR A O 1
ATOM 1963 N N . GLY A 1 266 ? -47.425 12.535 33.171 1.00 37.62 266 GLY A N 1
ATOM 1964 C CA . GLY A 1 266 ? -47.673 11.460 32.212 1.00 37.62 266 GLY A CA 1
ATOM 1965 C C . GLY A 1 266 ? -46.730 10.268 32.380 1.00 37.62 266 GLY A C 1
ATOM 1966 O O . GLY A 1 266 ? -45.597 10.322 31.918 1.00 37.62 266 GLY A O 1
ATOM 1967 N N . THR A 1 267 ? -47.235 9.166 32.956 1.00 45.81 267 THR A N 1
ATOM 1968 C CA . THR A 1 267 ? -46.611 7.826 33.110 1.00 45.81 267 THR A CA 1
ATOM 1969 C C . THR A 1 267 ? -45.616 7.634 34.267 1.00 45.81 267 THR A C 1
ATOM 1971 O O . THR A 1 267 ? -44.651 6.876 34.157 1.00 45.81 267 THR A O 1
ATOM 1974 N N . GLY A 1 268 ? -45.866 8.281 35.406 1.00 51.75 268 GLY A N 1
ATOM 1975 C CA . GLY A 1 268 ? -45.062 8.167 36.623 1.00 51.75 268 GLY A CA 1
ATOM 1976 C C . GLY A 1 268 ? -45.333 6.884 37.419 1.00 51.75 268 GLY A C 1
ATOM 1977 O O . GLY A 1 268 ? -46.353 6.215 37.281 1.00 51.75 268 GLY A O 1
ATOM 1978 N N . ARG A 1 269 ? -44.383 6.482 38.260 1.00 56.50 269 ARG A N 1
ATOM 1979 C CA . ARG A 1 269 ? -44.593 5.429 39.264 1.00 56.50 269 ARG A CA 1
ATOM 1980 C C . ARG A 1 269 ? -45.058 6.083 40.563 1.00 56.50 269 ARG A C 1
ATOM 1982 O O . ARG A 1 269 ? -44.609 7.178 40.882 1.00 56.50 269 ARG A O 1
ATOM 1989 N N . ILE A 1 270 ? -45.901 5.399 41.330 1.00 64.56 270 ILE A N 1
ATOM 1990 C CA . ILE A 1 270 ? -46.478 5.911 42.578 1.00 64.56 270 ILE A CA 1
ATOM 1991 C C . ILE A 1 270 ? -45.788 5.248 43.768 1.00 64.56 270 ILE A C 1
ATOM 1993 O O . ILE A 1 270 ? -45.766 4.020 43.850 1.00 64.56 270 ILE A O 1
ATOM 1997 N N . LEU A 1 271 ? -45.269 6.035 44.711 1.00 69.75 271 LEU A N 1
ATOM 1998 C CA . LEU A 1 271 ? -44.781 5.512 45.989 1.00 69.75 271 LEU A CA 1
ATOM 1999 C C . LEU A 1 271 ? -45.963 5.354 46.951 1.00 69.75 271 LEU A C 1
ATOM 2001 O O . LEU A 1 271 ? -46.672 6.320 47.229 1.00 69.75 271 LEU A O 1
ATOM 2005 N N . VAL A 1 272 ? -46.170 4.140 47.457 1.00 73.81 272 VAL A N 1
ATOM 2006 C CA . VAL A 1 272 ? -47.250 3.812 48.392 1.00 73.81 272 VAL A CA 1
ATOM 2007 C C . VAL A 1 272 ? -46.653 3.365 49.718 1.00 73.81 272 VAL A C 1
ATOM 2009 O O . VAL A 1 272 ? -45.878 2.403 49.766 1.00 73.81 272 VAL A O 1
ATOM 2012 N N . LEU A 1 273 ? -47.045 4.060 50.785 1.00 75.75 273 LEU A N 1
ATOM 2013 C CA . LEU A 1 273 ? -46.700 3.754 52.165 1.00 75.75 273 LEU A CA 1
ATOM 2014 C C . LEU A 1 273 ? -47.953 3.262 52.893 1.00 75.75 273 LEU A C 1
ATOM 2016 O O . LEU A 1 273 ? -48.905 4.018 53.096 1.00 75.75 273 LEU A O 1
ATOM 2020 N N . ASP A 1 274 ? -47.945 1.993 53.293 1.00 77.06 274 ASP A N 1
ATOM 2021 C CA . ASP A 1 274 ? -49.023 1.388 54.073 1.00 77.06 274 ASP A CA 1
ATOM 2022 C C . ASP A 1 274 ? -48.614 1.288 55.557 1.00 77.06 274 ASP A C 1
ATOM 2024 O O . ASP A 1 274 ? -47.751 0.472 55.898 1.00 77.06 274 ASP A O 1
ATOM 2028 N N . PRO A 1 275 ? -49.223 2.068 56.469 1.00 72.88 275 PRO A N 1
ATOM 2029 C CA . PRO A 1 275 ? -48.900 2.056 57.893 1.00 72.88 275 PRO A CA 1
ATOM 2030 C C . PRO A 1 275 ? -49.389 0.796 58.620 1.00 72.88 275 PRO A C 1
ATOM 2032 O O . PRO A 1 275 ? -48.819 0.446 59.655 1.00 72.88 275 PRO A O 1
ATOM 2035 N N . ALA A 1 276 ? -50.416 0.105 58.108 1.00 71.94 276 ALA A N 1
ATOM 2036 C CA . ALA A 1 276 ? -50.978 -1.083 58.747 1.00 71.94 276 ALA A CA 1
ATOM 2037 C C . ALA A 1 276 ? -50.061 -2.293 58.551 1.00 71.94 276 ALA A C 1
ATOM 2039 O O . ALA A 1 276 ? -49.791 -3.038 59.493 1.00 71.94 276 ALA A O 1
ATOM 2040 N N . THR A 1 277 ? -49.539 -2.457 57.333 1.00 75.38 277 THR A N 1
ATOM 2041 C CA . THR A 1 277 ? -48.591 -3.531 57.002 1.00 75.38 277 THR A CA 1
ATOM 2042 C C . THR A 1 277 ? -47.127 -3.100 57.093 1.00 75.38 277 THR A C 1
ATOM 2044 O O . THR A 1 277 ? -46.238 -3.948 57.015 1.00 75.38 277 THR A O 1
ATOM 2047 N N . ARG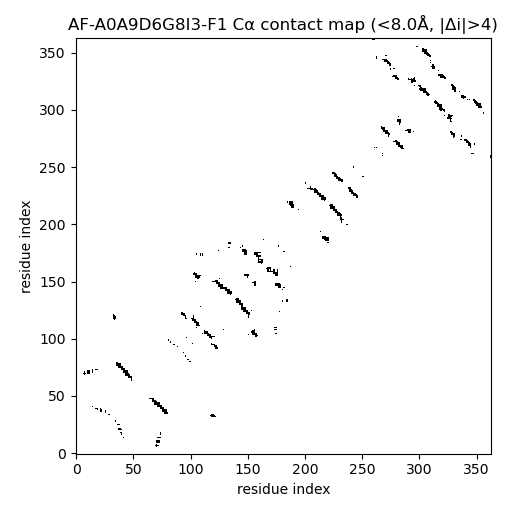 A 1 278 ? -46.868 -1.799 57.297 1.00 76.81 278 ARG A N 1
ATOM 2048 C CA . ARG A 1 278 ? -45.537 -1.158 57.307 1.00 76.81 278 ARG A CA 1
ATOM 2049 C C . ARG A 1 278 ? -44.749 -1.416 56.030 1.00 76.81 278 ARG A C 1
ATOM 2051 O O . ARG A 1 278 ? -43.522 -1.546 56.064 1.00 76.81 278 ARG A O 1
ATOM 2058 N N . LYS A 1 279 ? -45.471 -1.529 54.916 1.00 80.19 279 LYS A N 1
ATOM 2059 C CA . LYS A 1 279 ? -44.899 -1.811 53.609 1.00 80.19 279 LYS A CA 1
ATOM 2060 C C . LYS A 1 279 ? -44.693 -0.534 52.825 1.00 80.19 279 LYS A C 1
ATOM 2062 O O . LYS A 1 279 ? -45.568 0.327 52.771 1.00 80.19 279 LYS A O 1
ATOM 2067 N N . ILE A 1 280 ? -43.544 -0.469 52.172 1.00 78.94 280 ILE A N 1
ATOM 2068 C CA . ILE A 1 280 ? -43.245 0.530 51.156 1.00 78.94 280 ILE A CA 1
ATOM 2069 C C . ILE A 1 280 ? -43.195 -0.209 49.825 1.00 78.94 280 ILE A C 1
ATOM 2071 O O . ILE A 1 280 ? -42.502 -1.221 49.685 1.00 78.94 280 ILE A O 1
ATOM 2075 N N . SER A 1 281 ? -43.966 0.281 48.863 1.00 77.69 281 SER A N 1
ATOM 2076 C CA . SER A 1 281 ? -44.073 -0.294 47.524 1.00 77.69 281 SER A CA 1
ATOM 2077 C C . SER A 1 281 ? -44.093 0.800 46.470 1.00 77.69 281 SER A C 1
ATOM 2079 O O . SER A 1 281 ? -44.485 1.932 46.750 1.00 77.69 281 SER A O 1
ATOM 2081 N N . ILE A 1 282 ? -43.650 0.469 45.259 1.00 73.00 282 ILE A N 1
ATOM 2082 C CA . ILE A 1 282 ? -43.747 1.369 44.112 1.00 73.00 282 ILE A CA 1
ATOM 2083 C C . ILE A 1 282 ? -44.693 0.729 43.104 1.00 73.00 282 ILE A C 1
ATOM 2085 O O . ILE A 1 282 ? -44.399 -0.333 42.556 1.00 73.00 282 ILE A O 1
ATOM 2089 N N . ASN A 1 283 ? -45.826 1.382 42.872 1.00 70.62 283 ASN A N 1
ATOM 2090 C CA . ASN A 1 283 ? -46.896 0.917 41.997 1.00 70.62 283 ASN A CA 1
ATOM 2091 C C . ASN A 1 283 ? -46.842 1.644 40.648 1.00 70.62 283 ASN A C 1
ATOM 2093 O O . ASN A 1 283 ? -46.226 2.702 40.508 1.00 70.62 283 ASN A O 1
ATOM 2097 N N . ASN A 1 284 ? -47.499 1.074 39.642 1.00 63.03 284 ASN A N 1
ATOM 2098 C CA . ASN A 1 284 ? -47.638 1.704 38.331 1.00 63.03 284 ASN A CA 1
ATOM 2099 C C . ASN A 1 284 ? -48.889 2.603 38.294 1.00 63.03 284 ASN A C 1
ATOM 2101 O O . ASN A 1 284 ? -49.931 2.200 38.809 1.00 63.03 284 ASN A O 1
ATOM 2105 N N . GLU A 1 285 ? -48.830 3.777 37.654 1.00 54.81 285 GLU A N 1
ATOM 2106 C CA . GLU A 1 285 ? -49.968 4.720 37.585 1.00 54.81 285 GLU A CA 1
ATOM 2107 C C . GLU A 1 285 ? -51.227 4.110 36.942 1.00 54.81 285 GLU A C 1
ATOM 2109 O O . GLU A 1 285 ? -52.339 4.357 37.405 1.00 54.81 285 GLU A O 1
ATOM 2114 N N . ASN A 1 286 ? -51.068 3.247 35.932 1.00 48.84 286 ASN A N 1
ATOM 2115 C CA . ASN A 1 286 ? -52.197 2.622 35.225 1.00 48.84 286 ASN A CA 1
ATOM 2116 C C . ASN A 1 286 ? -52.866 1.463 35.992 1.00 48.84 286 ASN A C 1
ATOM 2118 O O . ASN A 1 286 ? -53.901 0.963 35.556 1.00 48.84 286 ASN A O 1
ATOM 2122 N N . LEU A 1 287 ? -52.284 1.007 37.106 1.00 50.03 287 LEU A N 1
ATOM 2123 C CA . LEU A 1 287 ? -52.775 -0.113 37.914 1.00 50.03 287 LEU A CA 1
ATOM 2124 C C . LEU A 1 287 ? -52.525 0.199 39.394 1.00 50.03 287 LEU A C 1
ATOM 2126 O O . LEU A 1 287 ? -51.575 -0.303 39.992 1.00 50.03 287 LEU A O 1
ATOM 2130 N N . GLN A 1 288 ? -53.400 1.018 39.982 1.00 52.66 288 GLN A N 1
ATOM 2131 C CA . GLN A 1 288 ? -53.390 1.480 41.383 1.00 52.66 288 GLN A CA 1
ATOM 2132 C C . GLN A 1 288 ? -53.457 0.373 42.467 1.00 52.66 288 GLN A C 1
ATOM 2134 O O . GLN A 1 288 ? -53.858 0.633 43.597 1.00 52.66 288 GLN A O 1
ATOM 2139 N N . THR A 1 289 ? -53.086 -0.872 42.171 1.00 56.69 289 THR A N 1
ATOM 2140 C CA . THR A 1 289 ? -53.244 -2.010 43.089 1.00 56.69 289 THR A CA 1
ATOM 2141 C C . THR A 1 289 ? -52.101 -3.028 43.075 1.00 56.69 289 THR A C 1
ATOM 2143 O O . THR A 1 289 ? -52.057 -3.851 43.987 1.00 56.69 289 THR A O 1
ATOM 2146 N N . ALA A 1 290 ? -51.159 -2.983 42.120 1.00 63.03 290 ALA A N 1
ATOM 2147 C CA . ALA A 1 290 ? -50.076 -3.971 42.033 1.00 63.03 290 ALA A CA 1
ATOM 2148 C C . ALA A 1 290 ? -48.673 -3.328 42.101 1.00 63.03 290 ALA A C 1
ATOM 2150 O O . ALA A 1 290 ? -48.366 -2.454 41.281 1.00 63.03 290 ALA A O 1
ATOM 2151 N N . PRO A 1 291 ? -47.809 -3.770 43.037 1.00 65.50 291 PRO A N 1
ATOM 2152 C CA . PRO A 1 291 ? -46.444 -3.278 43.145 1.00 65.50 291 PRO A CA 1
ATOM 2153 C C . PRO A 1 291 ? -45.573 -3.807 42.008 1.00 65.50 291 PRO A C 1
ATOM 2155 O O . PRO A 1 291 ? -45.732 -4.937 41.546 1.00 65.50 291 PRO A O 1
ATOM 2158 N N . VAL A 1 292 ? -44.646 -2.974 41.542 1.00 61.88 292 VAL A N 1
ATOM 2159 C CA . VAL A 1 292 ? -43.710 -3.317 40.471 1.00 61.88 292 VAL A CA 1
ATOM 2160 C C . VAL A 1 292 ? -42.641 -4.264 41.039 1.00 61.88 292 VAL A C 1
ATOM 2162 O O . VAL A 1 292 ? -41.920 -3.874 41.960 1.00 61.88 292 VAL A O 1
ATOM 2165 N N . PRO A 1 293 ? -42.495 -5.497 40.518 1.00 59.25 293 PRO A N 1
ATOM 2166 C CA . PRO A 1 293 ? -41.461 -6.421 40.982 1.00 59.25 293 PRO A CA 1
ATOM 2167 C C . PRO A 1 293 ? -40.045 -5.888 40.740 1.00 59.25 293 PRO A C 1
ATOM 2169 O O . PRO A 1 293 ? -39.785 -5.208 39.745 1.00 59.25 293 PRO A O 1
ATOM 2172 N N . GLY A 1 294 ? -39.107 -6.225 41.628 1.00 58.28 294 GLY A N 1
ATOM 2173 C CA . GLY A 1 294 ? -37.685 -5.908 41.454 1.00 58.28 294 GLY A CA 1
ATOM 2174 C C . GLY A 1 294 ? -37.243 -4.504 41.873 1.00 58.28 294 GLY A C 1
ATOM 2175 O O . GLY A 1 294 ? -36.058 -4.199 41.760 1.00 58.28 294 GLY A O 1
ATOM 2176 N N . VAL A 1 295 ? -38.144 -3.643 42.353 1.00 60.16 295 VAL A N 1
ATOM 2177 C CA . VAL A 1 295 ? -37.816 -2.238 42.663 1.00 60.16 295 VAL A CA 1
ATOM 2178 C C . VAL A 1 295 ? -36.829 -2.096 43.823 1.00 60.16 295 VAL A C 1
ATOM 2180 O O . VAL A 1 295 ? -36.008 -1.184 43.814 1.00 60.16 295 VAL A O 1
ATOM 2183 N N . PHE A 1 296 ? -36.858 -3.015 44.786 1.00 60.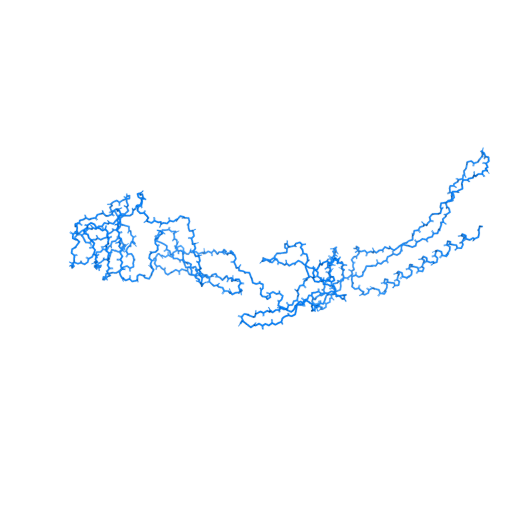91 296 PHE A N 1
ATOM 2184 C CA . PHE A 1 296 ? -35.979 -2.990 45.960 1.00 60.91 296 PHE A CA 1
ATOM 2185 C C . PHE A 1 296 ? -34.842 -4.017 45.883 1.00 60.91 296 PHE A C 1
ATOM 2187 O O . PHE A 1 296 ? -34.327 -4.479 46.903 1.00 60.91 296 PHE A O 1
ATOM 2194 N N . GLN A 1 297 ? -34.459 -4.416 44.668 1.00 56.84 297 GLN A N 1
ATOM 2195 C CA . GLN A 1 297 ? -33.391 -5.387 44.467 1.00 56.84 297 GLN A CA 1
ATOM 2196 C C . GLN A 1 297 ? -32.041 -4.849 44.973 1.00 56.84 297 GLN A C 1
ATOM 2198 O O . GLN A 1 297 ? -31.642 -3.735 44.648 1.00 56.84 297 GLN A O 1
ATOM 2203 N N . GLY A 1 298 ? -31.317 -5.673 45.737 1.00 55.38 298 GLY A N 1
ATOM 2204 C CA . GLY A 1 298 ? -30.003 -5.332 46.297 1.00 55.38 298 GLY A CA 1
ATOM 2205 C C . GLY A 1 298 ? -30.040 -4.855 47.749 1.00 55.38 298 GLY A C 1
ATOM 2206 O O . GLY A 1 298 ? -28.988 -4.781 48.378 1.00 55.38 298 GLY A O 1
ATOM 2207 N N . LEU A 1 299 ? -31.232 -4.604 48.294 1.00 60.81 299 LEU A N 1
ATOM 2208 C CA . LEU A 1 299 ? -31.431 -4.357 49.719 1.00 60.81 299 LEU A CA 1
ATOM 2209 C C . LEU A 1 299 ? -31.574 -5.686 50.475 1.00 60.81 299 LEU A C 1
ATOM 2211 O O . LEU A 1 299 ? -31.997 -6.699 49.909 1.00 60.81 299 LEU A O 1
ATOM 2215 N N . LYS A 1 300 ? -31.249 -5.683 51.767 1.00 69.50 300 LYS A N 1
ATOM 2216 C CA . LYS A 1 300 ? -31.473 -6.792 52.708 1.00 69.50 300 LYS A CA 1
ATOM 2217 C C . LYS A 1 300 ? -32.108 -6.292 54.006 1.00 69.50 300 LYS A C 1
ATOM 2219 O O . LYS A 1 300 ? -32.100 -5.101 54.317 1.00 69.50 300 LYS A O 1
ATOM 2224 N N . ALA A 1 301 ? -32.643 -7.221 54.796 1.00 75.88 301 ALA A N 1
ATOM 2225 C CA . ALA A 1 301 ? -33.048 -6.914 56.164 1.00 75.88 301 ALA A CA 1
ATOM 2226 C C . ALA A 1 301 ? -31.847 -6.367 56.963 1.00 75.88 301 ALA A C 1
ATOM 2228 O O . ALA A 1 301 ? -30.749 -6.921 56.909 1.00 75.88 301 ALA A O 1
ATOM 2229 N N . GLY A 1 302 ? -32.068 -5.272 57.685 1.00 68.81 302 GLY A N 1
ATOM 2230 C CA . GLY A 1 302 ? -31.062 -4.500 58.410 1.00 68.81 302 GLY A CA 1
ATOM 2231 C C . GLY A 1 302 ? -30.577 -3.246 57.678 1.00 68.81 302 GLY A C 1
ATOM 2232 O O . GLY A 1 302 ? -29.981 -2.386 58.325 1.00 68.81 302 GLY A O 1
ATOM 2233 N N . ASP A 1 303 ? -30.845 -3.098 56.377 1.00 68.25 303 ASP A N 1
ATOM 2234 C CA . ASP A 1 303 ? -30.379 -1.927 55.632 1.00 68.25 303 ASP A CA 1
ATOM 2235 C C . ASP A 1 303 ? -31.196 -0.668 55.980 1.00 68.25 303 ASP A C 1
ATOM 2237 O O . ASP A 1 303 ? -32.421 -0.744 56.136 1.00 68.25 303 ASP A O 1
ATOM 2241 N N . PRO A 1 304 ? -30.545 0.503 56.105 1.00 70.25 304 PRO A N 1
ATOM 2242 C CA . PRO A 1 304 ? -31.231 1.770 56.301 1.00 70.25 304 PRO A CA 1
ATOM 2243 C C . PRO A 1 304 ? -31.793 2.307 54.979 1.00 70.25 304 PRO A C 1
ATOM 2245 O O . PRO A 1 304 ? -31.121 2.277 53.945 1.00 70.25 304 PRO A O 1
ATOM 2248 N N . ILE A 1 305 ? -33.001 2.860 55.036 1.00 70.88 305 ILE A N 1
ATOM 2249 C CA . ILE A 1 305 ? -33.687 3.519 53.932 1.00 70.88 305 ILE A CA 1
ATOM 2250 C C . ILE A 1 305 ? -34.229 4.876 54.382 1.00 70.88 305 ILE A C 1
ATOM 2252 O O . ILE A 1 305 ? -34.951 4.969 55.368 1.00 70.88 305 ILE A O 1
ATOM 2256 N N . THR A 1 306 ? -33.873 5.933 53.668 1.00 68.88 306 THR A N 1
ATOM 2257 C CA . THR A 1 306 ? -34.301 7.305 53.934 1.00 68.88 306 THR A CA 1
ATOM 2258 C C . THR A 1 306 ? -35.354 7.719 52.919 1.00 68.88 306 THR A C 1
ATOM 2260 O O . THR A 1 306 ? -35.136 7.582 51.712 1.00 68.88 306 THR A O 1
ATOM 2263 N N . ILE A 1 307 ? -36.470 8.244 53.418 1.00 70.56 307 ILE A N 1
ATOM 2264 C CA . ILE A 1 307 ? -37.558 8.831 52.635 1.00 70.56 307 ILE A CA 1
ATOM 2265 C C . ILE A 1 307 ? -37.515 10.346 52.832 1.00 70.56 307 ILE A C 1
ATOM 2267 O O . ILE A 1 307 ? -37.432 10.811 53.971 1.00 70.56 307 ILE A O 1
ATOM 2271 N N . THR A 1 308 ? -37.552 11.100 51.734 1.00 62.97 308 THR A N 1
ATOM 2272 C CA . THR A 1 308 ? -37.664 12.565 51.748 1.00 62.97 308 THR A CA 1
ATOM 2273 C C . THR A 1 308 ? -38.704 13.050 50.739 1.00 62.97 308 THR A C 1
ATOM 2275 O O . THR A 1 308 ? -38.818 12.488 49.646 1.00 62.97 308 THR A O 1
ATOM 2278 N N . GLY A 1 309 ? -39.438 14.113 51.076 1.00 63.84 309 GLY A N 1
ATOM 2279 C CA . GLY A 1 309 ? -40.458 14.715 50.206 1.00 63.84 309 GLY A CA 1
ATOM 2280 C C . GLY A 1 309 ? -41.876 14.159 50.390 1.00 63.84 309 GLY A C 1
ATOM 2281 O O . GLY A 1 309 ? -42.752 14.440 49.577 1.00 63.84 309 GLY A O 1
ATOM 2282 N N . SER A 1 310 ? -42.117 13.385 51.447 1.00 68.31 310 SER A N 1
ATOM 2283 C CA . SER A 1 310 ? -43.452 12.970 51.884 1.00 68.31 310 SER A CA 1
ATOM 2284 C C . SER A 1 310 ? -44.082 13.996 52.836 1.00 68.31 310 SER A C 1
ATOM 2286 O O . SER A 1 310 ? -43.392 14.746 53.525 1.00 68.31 310 SER A O 1
ATOM 2288 N N . ALA A 1 311 ? -45.411 14.031 52.894 1.00 66.44 311 ALA A N 1
ATOM 2289 C CA . ALA A 1 311 ? -46.173 14.949 53.733 1.00 66.44 311 ALA A CA 1
ATOM 2290 C C . ALA A 1 311 ? -46.133 14.580 55.228 1.00 66.44 311 ALA A C 1
ATOM 2292 O O . ALA A 1 311 ? -46.414 15.437 56.067 1.00 66.44 311 ALA A O 1
ATOM 2293 N N . GLY A 1 312 ? -45.789 13.333 55.582 1.00 69.00 312 GLY A N 1
ATOM 2294 C CA . GLY A 1 312 ? -45.779 12.902 56.986 1.00 69.00 312 GLY A CA 1
ATOM 2295 C C . GLY A 1 312 ? -44.877 11.723 57.347 1.00 69.00 312 GLY A C 1
ATOM 2296 O O . GLY A 1 312 ? -44.890 11.307 58.504 1.00 69.00 312 GLY A O 1
ATOM 2297 N N . ASN A 1 313 ? -44.107 11.177 56.405 1.00 71.44 313 ASN A N 1
ATOM 2298 C CA . ASN A 1 313 ? -43.314 9.959 56.597 1.00 71.44 313 ASN A CA 1
ATOM 2299 C C . ASN A 1 313 ? -41.812 10.151 56.309 1.00 71.44 313 ASN A C 1
ATOM 2301 O O . ASN A 1 313 ? -41.084 9.169 56.143 1.00 71.44 313 ASN A O 1
ATOM 2305 N N . ASP A 1 314 ? -41.332 11.396 56.290 1.00 74.25 314 ASP A N 1
ATOM 2306 C CA . ASP A 1 314 ? -39.924 11.714 56.058 1.00 74.25 314 ASP A CA 1
ATOM 2307 C C . ASP A 1 314 ? -39.059 11.235 57.226 1.00 74.25 314 ASP A C 1
ATOM 2309 O O . ASP A 1 314 ? -39.347 11.499 58.395 1.00 74.25 314 ASP A O 1
ATOM 2313 N N . GLY A 1 315 ? -37.984 10.515 56.912 1.00 72.25 315 GLY A N 1
ATOM 2314 C CA . GLY A 1 315 ? -37.104 9.936 57.920 1.00 72.25 315 GLY A CA 1
ATOM 2315 C C . GLY A 1 315 ? -36.322 8.725 57.430 1.00 72.25 315 GLY A C 1
ATOM 2316 O O . GLY A 1 315 ? -36.506 8.242 56.312 1.00 72.25 315 GLY A O 1
ATOM 2317 N N . THR A 1 316 ? -35.431 8.234 58.292 1.00 74.31 316 THR A N 1
ATOM 2318 C CA . THR A 1 316 ? -34.636 7.027 58.046 1.00 74.31 316 THR A CA 1
ATOM 2319 C C . THR A 1 316 ? -35.238 5.842 58.789 1.00 74.31 316 THR A C 1
ATOM 2321 O O . THR A 1 316 ? -35.370 5.856 60.012 1.00 74.31 316 THR A O 1
ATOM 2324 N N . TYR A 1 317 ? -35.547 4.787 58.050 1.00 77.19 317 TYR A N 1
ATOM 2325 C CA . TYR A 1 317 ? -36.104 3.533 58.535 1.00 77.19 317 TYR A CA 1
ATOM 2326 C C . TYR A 1 317 ? -35.102 2.401 58.336 1.00 77.19 317 TYR A C 1
ATOM 2328 O O . TYR A 1 317 ? -34.226 2.477 57.482 1.00 77.19 317 TYR A O 1
ATOM 2336 N N . THR A 1 318 ? -35.227 1.323 59.104 1.00 78.62 318 THR A N 1
ATOM 2337 C CA . THR A 1 318 ? -34.442 0.098 58.883 1.00 78.62 318 THR A CA 1
ATOM 2338 C C . THR A 1 318 ? -35.340 -0.981 58.301 1.00 78.62 318 THR A C 1
ATOM 2340 O O . THR A 1 318 ? -36.466 -1.164 58.764 1.00 78.62 318 THR A O 1
ATOM 2343 N N . ILE A 1 319 ? -34.871 -1.689 57.278 1.00 81.88 319 ILE A N 1
ATOM 2344 C CA . ILE A 1 319 ? -35.638 -2.745 56.613 1.00 81.88 319 ILE A CA 1
ATOM 2345 C C . ILE A 1 319 ? -35.702 -3.968 57.532 1.00 81.88 319 ILE A C 1
ATOM 2347 O O . ILE A 1 319 ? -34.676 -4.478 57.968 1.00 81.88 319 ILE A O 1
ATOM 2351 N N . SER A 1 320 ? -36.899 -4.460 57.834 1.00 82.44 320 SER A N 1
ATOM 2352 C CA . SER A 1 320 ? -37.119 -5.678 58.622 1.00 82.44 320 SER A CA 1
ATOM 2353 C C . SER A 1 320 ? -37.271 -6.920 57.742 1.00 82.44 320 SER A C 1
ATOM 2355 O O . SER A 1 320 ? -36.781 -7.987 58.102 1.00 82.44 320 SER A O 1
ATOM 2357 N N . ALA A 1 321 ? -37.907 -6.787 56.576 1.00 81.69 321 ALA A N 1
ATOM 2358 C CA . ALA A 1 321 ? -38.114 -7.874 55.620 1.00 81.69 321 ALA A CA 1
ATOM 2359 C C . ALA A 1 321 ? -38.317 -7.338 54.195 1.00 81.69 321 ALA A C 1
ATOM 2361 O O . ALA A 1 321 ? -38.691 -6.182 54.006 1.00 81.69 321 ALA A O 1
ATOM 2362 N N . ILE A 1 322 ? -38.103 -8.189 53.192 1.00 79.94 322 ILE A N 1
ATOM 2363 C CA . ILE A 1 322 ? -38.281 -7.871 51.767 1.00 79.94 322 ILE A CA 1
ATOM 2364 C C . ILE A 1 322 ? -39.141 -8.967 51.140 1.00 79.94 322 ILE A C 1
ATOM 2366 O O . ILE A 1 322 ? -39.007 -10.137 51.504 1.00 79.94 322 ILE A O 1
ATOM 2370 N N . SER A 1 323 ? -40.052 -8.600 50.237 1.00 79.19 323 SER A N 1
ATOM 2371 C CA . SER A 1 323 ? -40.882 -9.578 49.533 1.00 79.19 323 SER A CA 1
ATOM 2372 C C . SER A 1 323 ? -40.051 -10.447 48.581 1.00 79.19 323 SER A C 1
ATOM 2374 O O . SER A 1 323 ? -39.020 -10.021 48.065 1.00 79.19 323 SER A O 1
ATOM 2376 N N . ALA A 1 324 ? -40.500 -11.680 48.329 1.00 71.88 324 ALA A N 1
ATOM 2377 C CA . ALA A 1 324 ? -39.763 -12.658 47.516 1.00 71.88 324 ALA A CA 1
ATOM 2378 C C . ALA A 1 324 ? -39.512 -12.205 46.061 1.00 71.88 324 ALA A C 1
ATOM 2380 O O . ALA A 1 324 ? -38.567 -12.648 45.416 1.00 71.88 324 ALA A O 1
ATOM 2381 N N . ASP A 1 325 ? -40.358 -11.313 45.555 1.00 66.62 325 ASP A N 1
ATOM 2382 C CA . ASP A 1 325 ? -40.299 -10.682 44.234 1.00 66.62 325 ASP A CA 1
ATOM 2383 C C . ASP A 1 325 ? -39.641 -9.285 44.254 1.00 66.62 325 ASP A C 1
ATOM 2385 O O . ASP A 1 325 ? -39.615 -8.601 43.230 1.00 66.62 325 ASP A O 1
ATOM 2389 N N . PHE A 1 326 ? -39.126 -8.840 45.409 1.00 67.81 326 PHE A N 1
ATOM 2390 C CA . PHE A 1 326 ? -38.545 -7.508 45.633 1.00 67.81 326 PHE A CA 1
ATOM 2391 C C . PHE A 1 326 ? -39.478 -6.339 45.259 1.00 67.81 326 PHE A C 1
ATOM 2393 O O . PHE A 1 326 ? -39.011 -5.234 44.968 1.00 67.81 326 PHE A O 1
ATOM 2400 N N . SER A 1 327 ? -40.793 -6.573 45.238 1.00 70.19 327 SER A N 1
ATOM 2401 C CA . SER A 1 327 ? -41.810 -5.560 44.934 1.00 70.19 327 SER A CA 1
ATOM 2402 C C . SER A 1 327 ? -42.124 -4.644 46.121 1.00 70.19 327 SER A C 1
ATOM 2404 O O . SER A 1 327 ? -42.610 -3.528 45.939 1.00 70.19 327 SER A O 1
ATOM 2406 N N . SER A 1 328 ? -41.827 -5.089 47.345 1.00 79.56 328 SER A N 1
ATOM 2407 C CA . SER A 1 328 ? -42.045 -4.312 48.564 1.00 79.56 328 SER A CA 1
ATOM 2408 C C . SER A 1 328 ? -41.013 -4.612 49.647 1.00 79.56 328 SER A C 1
ATOM 2410 O O . SER A 1 328 ? -40.452 -5.708 49.732 1.00 79.56 328 SER A O 1
ATOM 2412 N N . ILE A 1 329 ? -40.802 -3.627 50.513 1.00 80.94 329 ILE A N 1
ATOM 2413 C CA . ILE A 1 329 ? -40.003 -3.744 51.736 1.00 80.94 329 ILE A CA 1
ATOM 2414 C C . ILE A 1 329 ? -40.889 -3.492 52.950 1.00 80.94 329 ILE A C 1
ATOM 2416 O O . ILE A 1 329 ? -41.852 -2.735 52.876 1.00 80.94 329 ILE A O 1
ATOM 2420 N N . THR A 1 330 ? -40.553 -4.119 54.071 1.00 84.75 330 THR A N 1
ATOM 2421 C CA . THR A 1 330 ? -41.168 -3.876 55.381 1.00 84.75 330 THR A CA 1
ATOM 2422 C C . THR A 1 330 ? -40.146 -3.184 56.271 1.00 84.75 330 THR A C 1
ATOM 2424 O O . THR A 1 330 ? -38.982 -3.582 56.268 1.00 84.75 330 THR A O 1
ATOM 2427 N N . VAL A 1 331 ? -40.551 -2.164 57.027 1.00 82.94 331 VAL A N 1
ATOM 2428 C CA . VAL A 1 331 ? -39.656 -1.411 57.927 1.00 82.94 331 VAL A CA 1
ATOM 2429 C C . VAL A 1 331 ? -39.834 -1.799 59.405 1.00 82.94 331 VAL A C 1
ATOM 2431 O O . VAL A 1 331 ? -40.857 -2.363 59.800 1.00 82.94 331 VAL A O 1
ATOM 2434 N N . ASN A 1 332 ? -38.802 -1.580 60.224 1.00 74.56 332 ASN A N 1
ATOM 2435 C CA . ASN A 1 332 ? -38.742 -1.962 61.640 1.00 74.56 332 ASN A CA 1
ATOM 2436 C C . ASN A 1 332 ? -39.638 -1.082 62.540 1.00 74.56 332 ASN A C 1
ATOM 2438 O O . ASN A 1 332 ? -39.913 0.073 62.244 1.00 74.56 332 ASN A O 1
ATOM 2442 N N . ALA A 1 333 ? -40.065 -1.643 63.674 1.00 57.62 333 ALA A N 1
ATOM 2443 C CA . ALA A 1 333 ? -41.067 -1.125 64.604 1.00 57.62 333 ALA A CA 1
ATOM 2444 C C . ALA A 1 333 ? -40.634 0.064 65.482 1.00 57.62 333 ALA A C 1
ATOM 2446 O O . ALA A 1 333 ? -41.478 0.608 66.190 1.00 57.62 333 ALA A O 1
ATOM 2447 N N . ALA A 1 334 ? -39.350 0.434 65.493 1.00 54.56 334 ALA A N 1
ATOM 2448 C CA . ALA A 1 334 ? -38.822 1.427 66.436 1.00 54.56 334 ALA A CA 1
ATOM 2449 C C . ALA A 1 334 ? -39.293 2.868 66.148 1.00 54.56 334 ALA A C 1
ATOM 2451 O O . ALA A 1 334 ? -39.256 3.707 67.045 1.00 54.56 334 ALA A O 1
ATOM 2452 N N . THR A 1 335 ? -39.787 3.141 64.938 1.00 51.44 335 THR A N 1
ATOM 2453 C CA . THR A 1 335 ? -40.404 4.413 64.543 1.00 51.44 335 THR A CA 1
ATOM 2454 C C . THR A 1 335 ? -41.675 4.123 63.728 1.00 51.44 335 THR A C 1
ATOM 2456 O O . THR A 1 335 ? -41.594 3.457 62.695 1.00 51.44 335 THR A O 1
ATOM 2459 N N . PRO A 1 336 ? -42.876 4.542 64.178 1.00 55.78 336 PRO A N 1
ATOM 2460 C CA . PRO A 1 336 ? -44.093 4.433 63.369 1.00 55.78 336 PRO A CA 1
ATOM 2461 C C . PRO A 1 336 ? -43.930 5.204 62.053 1.00 55.78 336 PRO A C 1
ATOM 2463 O O . PRO A 1 336 ? -43.278 6.243 62.066 1.00 55.78 336 PRO A O 1
ATOM 2466 N N . LEU A 1 337 ? -44.559 4.746 60.960 1.00 62.50 337 LEU A N 1
ATOM 2467 C CA . LEU A 1 337 ? -44.896 5.613 59.820 1.00 62.50 337 LEU A CA 1
ATOM 2468 C C . LEU A 1 337 ? -45.888 6.662 60.359 1.00 62.50 337 LEU A C 1
ATOM 2470 O O . LEU A 1 337 ? -47.053 6.311 60.583 1.00 62.50 337 LEU A O 1
ATOM 2474 N N . PRO A 1 338 ? -45.449 7.887 60.705 1.00 58.25 338 PRO A N 1
ATOM 2475 C CA . PRO A 1 338 ? -46.242 8.796 61.529 1.00 58.25 338 PRO A CA 1
ATOM 2476 C C . PRO A 1 338 ? -47.435 9.384 60.764 1.00 58.25 338 PRO A C 1
ATOM 2478 O O . PRO A 1 338 ? -48.392 9.841 61.385 1.00 58.25 338 PRO A O 1
ATOM 2481 N N . GLY A 1 339 ? -47.379 9.371 59.427 1.00 59.16 339 GLY A N 1
ATOM 2482 C CA . GLY A 1 339 ? -48.263 10.129 58.541 1.00 59.16 339 GLY A CA 1
ATOM 2483 C C . GLY A 1 339 ? -49.527 9.417 58.053 1.00 59.16 339 GLY A C 1
ATOM 2484 O O . GLY A 1 339 ? -50.208 9.950 57.182 1.00 59.16 339 GLY A O 1
ATOM 2485 N N . GLY A 1 340 ? -49.870 8.232 58.565 1.00 64.44 340 GLY A N 1
ATOM 2486 C CA . GLY A 1 340 ? -50.972 7.441 58.000 1.00 64.44 340 GLY A CA 1
ATOM 2487 C C . GLY A 1 340 ? -50.652 6.894 56.598 1.00 64.44 340 GLY A C 1
ATOM 2488 O O . GLY A 1 340 ? -49.497 6.886 56.176 1.00 64.44 340 GLY A O 1
ATOM 2489 N N . ALA A 1 341 ? -51.667 6.364 55.904 1.00 67.81 341 ALA A N 1
ATOM 2490 C CA . ALA A 1 341 ? -51.497 5.814 54.559 1.00 67.81 341 ALA A CA 1
ATOM 2491 C C . ALA A 1 341 ? -51.255 6.945 53.566 1.00 67.81 341 ALA A C 1
ATOM 2493 O O . ALA A 1 341 ? -52.091 7.836 53.425 1.00 67.81 341 ALA A O 1
ATOM 2494 N N . GLU A 1 342 ? -50.119 6.892 52.878 1.00 68.25 342 GLU A N 1
ATOM 2495 C CA . GLU A 1 342 ? -49.685 7.965 51.996 1.00 68.25 342 GLU A CA 1
ATOM 2496 C C . GLU A 1 342 ? -49.373 7.420 50.603 1.00 68.25 342 GLU A C 1
ATOM 2498 O O . GLU A 1 342 ? -48.737 6.378 50.434 1.00 68.25 342 GLU A O 1
ATOM 2503 N N . THR A 1 343 ? -49.870 8.126 49.592 1.00 67.50 343 THR A N 1
ATOM 2504 C CA . THR A 1 343 ? -49.649 7.834 48.176 1.00 67.50 343 THR A CA 1
ATOM 2505 C C . THR A 1 343 ? -49.027 9.072 47.554 1.00 67.50 343 THR A C 1
ATOM 2507 O O . THR A 1 343 ? -49.694 10.097 47.427 1.00 67.50 343 THR A O 1
ATOM 2510 N N . ILE A 1 344 ? -47.746 8.993 47.203 1.00 64.56 344 ILE A N 1
ATOM 2511 C CA . ILE A 1 344 ? -46.971 10.150 46.754 1.00 64.56 344 ILE A CA 1
ATOM 2512 C C . ILE A 1 344 ? -46.827 10.099 45.236 1.00 64.56 344 ILE A C 1
ATOM 2514 O O . ILE A 1 344 ? -46.313 9.125 44.681 1.00 64.56 344 ILE A O 1
ATOM 2518 N N . THR A 1 345 ? -47.295 11.159 44.576 1.00 57.47 345 THR A N 1
ATOM 2519 C CA . THR A 1 345 ? -47.412 11.253 43.110 1.00 57.47 345 THR A CA 1
ATOM 2520 C C . THR A 1 345 ? -46.593 12.388 42.492 1.00 57.47 345 THR A C 1
ATOM 2522 O O . THR A 1 345 ? -46.493 12.460 41.271 1.00 57.47 345 THR A O 1
ATOM 2525 N N . THR A 1 346 ? -46.013 13.284 43.296 1.00 51.44 346 THR A N 1
ATOM 2526 C CA . THR A 1 346 ? -45.441 14.548 42.800 1.00 51.44 346 THR A CA 1
ATOM 2527 C C . THR A 1 346 ? -43.920 14.632 42.956 1.00 51.44 346 THR A C 1
ATOM 2529 O O . THR A 1 346 ? -43.249 14.905 41.959 1.00 51.44 346 TH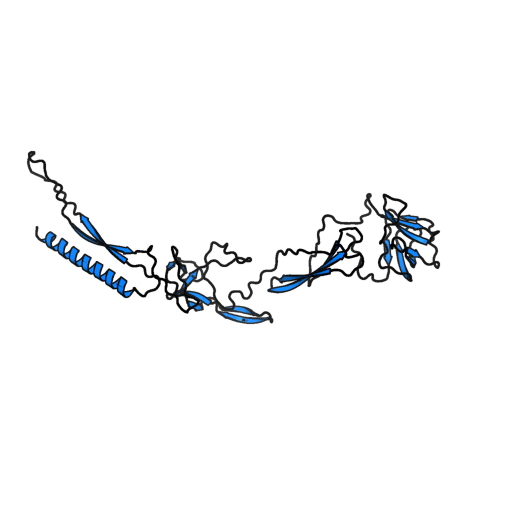R A O 1
ATOM 2532 N N . THR A 1 347 ? -43.355 14.330 44.136 1.00 53.47 347 THR A N 1
ATOM 2533 C CA . THR A 1 347 ? -41.890 14.262 44.338 1.00 53.47 347 THR A CA 1
ATOM 2534 C C . THR A 1 347 ? -41.522 13.617 45.682 1.00 53.47 347 THR A C 1
ATOM 2536 O O . THR A 1 347 ? -41.609 14.264 46.717 1.00 53.47 347 THR A O 1
ATOM 2539 N N . ALA A 1 348 ? -41.058 12.365 45.684 1.00 50.78 348 ALA A N 1
ATOM 2540 C CA . ALA A 1 348 ? -40.405 11.758 46.849 1.00 50.78 348 ALA A CA 1
ATOM 2541 C C . ALA A 1 348 ? -39.144 11.006 46.425 1.00 50.78 348 ALA A C 1
ATOM 2543 O O . ALA A 1 348 ? -39.122 10.349 45.384 1.00 50.78 348 ALA A O 1
ATOM 2544 N N . THR A 1 349 ? -38.098 11.100 47.242 1.00 52.38 349 THR A N 1
ATOM 2545 C CA . THR A 1 349 ? -36.830 10.400 47.023 1.00 52.38 349 THR A CA 1
ATOM 2546 C C . THR A 1 349 ? -36.676 9.301 48.062 1.00 52.38 349 THR A C 1
ATOM 2548 O O . THR A 1 349 ? -36.870 9.526 49.256 1.00 52.38 349 THR A O 1
ATOM 2551 N N . VAL A 1 350 ? -36.307 8.106 47.604 1.00 54.84 350 VAL A N 1
ATOM 2552 C CA . VAL A 1 350 ? -35.998 6.959 48.459 1.00 54.84 350 VAL A CA 1
ATOM 2553 C C . VAL A 1 350 ? -34.539 6.582 48.225 1.00 54.84 350 VAL A C 1
ATOM 2555 O O . VAL A 1 350 ? -34.148 6.307 47.093 1.00 54.84 350 VAL A O 1
ATOM 2558 N N . SER A 1 351 ? -33.720 6.592 49.277 1.00 51.28 351 SER A N 1
ATOM 2559 C CA . SER A 1 351 ? -32.280 6.299 49.187 1.00 51.28 351 SER A CA 1
ATOM 2560 C C . SER A 1 351 ? -31.812 5.401 50.332 1.00 51.28 351 SER A C 1
ATOM 2562 O O . SER A 1 351 ? -32.380 5.441 51.416 1.00 51.28 351 SER A O 1
ATOM 2564 N N . SER A 1 352 ? -30.780 4.582 50.117 1.00 51.62 352 SER A N 1
ATOM 2565 C CA . SER A 1 352 ? -30.148 3.769 51.169 1.00 51.62 352 SER A CA 1
ATOM 2566 C C . SER A 1 352 ? -28.725 4.248 51.444 1.00 51.62 352 SER A C 1
ATOM 2568 O O . SER A 1 352 ? -28.006 4.588 50.507 1.00 51.62 352 SER A O 1
ATOM 2570 N N . SER A 1 353 ? -28.278 4.230 52.705 1.00 43.22 353 SER A N 1
ATOM 2571 C CA . SER A 1 353 ? -26.934 4.713 53.080 1.00 43.22 353 SER A CA 1
ATOM 2572 C C . SER A 1 353 ? -25.812 3.671 52.935 1.00 43.22 353 SER A C 1
ATOM 2574 O O . SER A 1 353 ? -24.656 3.975 53.220 1.00 43.22 353 SER A O 1
ATOM 2576 N N . GLN A 1 354 ? -26.125 2.441 52.518 1.00 41.12 354 GLN A N 1
ATOM 2577 C CA . GLN A 1 354 ? -25.131 1.462 52.072 1.00 41.12 354 GLN A CA 1
ATOM 2578 C C . GLN A 1 354 ? -24.851 1.678 50.584 1.00 41.12 354 GLN A C 1
ATOM 2580 O O . GLN A 1 354 ? -25.779 1.808 49.785 1.00 41.12 354 GLN A O 1
ATOM 2585 N N . SER A 1 355 ? -23.565 1.700 50.225 1.00 33.69 355 SER A N 1
ATOM 2586 C CA . SER A 1 355 ? -23.094 1.691 48.840 1.00 33.69 355 SER A CA 1
ATOM 2587 C C . SER A 1 355 ? -23.599 0.423 48.155 1.00 33.69 355 SER A C 1
ATOM 2589 O O . SER A 1 355 ? -22.956 -0.628 48.205 1.00 33.69 355 SER A O 1
ATOM 2591 N N . ILE A 1 356 ? -24.736 0.527 47.474 1.00 33.22 356 ILE A N 1
ATOM 2592 C CA . ILE A 1 356 ? -25.066 -0.382 46.384 1.00 33.22 356 ILE A CA 1
ATOM 2593 C C . ILE A 1 356 ? -23.892 -0.260 45.411 1.00 33.22 356 ILE A C 1
ATOM 2595 O O . ILE A 1 356 ? -23.582 0.839 44.948 1.00 33.22 356 ILE A O 1
ATOM 2599 N N . ALA A 1 357 ? -23.185 -1.360 45.153 1.00 29.58 357 ALA A N 1
ATOM 2600 C CA . ALA A 1 357 ? -22.191 -1.415 44.091 1.00 29.58 357 ALA A CA 1
ATOM 2601 C C . ALA A 1 357 ? -22.934 -1.241 42.759 1.00 29.58 357 ALA A C 1
ATOM 2603 O O . ALA A 1 357 ? -23.379 -2.224 42.174 1.00 29.58 357 ALA A O 1
ATOM 2604 N N . ASN A 1 358 ? -23.157 0.026 42.401 1.00 33.16 358 ASN A N 1
ATOM 2605 C CA . ASN A 1 358 ? -23.784 0.620 41.219 1.00 33.16 358 ASN A CA 1
ATOM 2606 C C . ASN A 1 358 ? -24.723 1.751 41.673 1.00 33.16 358 ASN A C 1
ATOM 2608 O O . ASN A 1 358 ? -25.855 1.468 42.075 1.00 33.16 358 ASN A O 1
ATOM 2612 N N . PRO A 1 359 ? -24.305 3.029 41.590 1.00 30.28 359 PRO A N 1
ATOM 2613 C CA . PRO A 1 359 ? -25.261 4.120 41.662 1.00 30.28 359 PRO A CA 1
ATOM 2614 C C . PRO A 1 359 ? -26.280 3.931 40.537 1.00 30.28 359 PRO A C 1
ATOM 2616 O O . PRO A 1 359 ? -25.926 3.734 39.372 1.00 30.28 359 PRO A O 1
ATOM 2619 N N . LEU A 1 360 ? -27.554 3.937 40.913 1.00 27.97 360 LEU A N 1
ATOM 2620 C CA . LEU A 1 360 ? -28.671 3.989 39.988 1.00 27.97 360 LEU A CA 1
ATOM 2621 C C . LEU A 1 360 ? -28.547 5.283 39.175 1.00 27.97 360 LEU A C 1
ATOM 2623 O O . LEU A 1 360 ? -28.845 6.366 39.671 1.00 27.97 360 LEU A O 1
ATOM 2627 N N . ILE A 1 361 ? -28.068 5.171 37.940 1.00 28.25 361 ILE A N 1
ATOM 2628 C CA . ILE A 1 361 ? -28.149 6.254 36.964 1.00 28.25 361 ILE A CA 1
ATOM 2629 C C . ILE A 1 361 ? -29.512 6.107 36.294 1.00 28.25 361 ILE A C 1
ATOM 2631 O O . ILE A 1 361 ? -29.722 5.208 35.478 1.00 28.25 361 ILE A O 1
ATOM 2635 N N . PHE A 1 362 ? -30.444 6.963 36.692 1.00 28.33 362 PHE A N 1
ATOM 2636 C CA . PHE A 1 362 ? -31.666 7.231 35.941 1.00 28.33 362 PHE A CA 1
ATOM 2637 C C . PHE A 1 362 ? -31.421 8.470 35.082 1.00 28.33 362 PHE A C 1
ATOM 2639 O O . PHE A 1 362 ? -30.642 9.339 35.481 1.00 28.33 362 PHE A O 1
ATOM 2646 N N . SER A 1 363 ? -31.991 8.494 33.876 1.00 33.19 363 SER A N 1
ATOM 2647 C CA . SER A 1 363 ? -31.737 9.569 32.921 1.00 33.19 363 SER A CA 1
ATOM 2648 C C . SER A 1 363 ? -32.551 10.825 33.228 1.00 33.19 363 SER A C 1
ATOM 2650 O O . SER A 1 363 ? -33.322 10.839 34.214 1.00 33.19 363 SER A O 1
#